Protein AF-A0A246BCD3-F1 (afdb_monomer_lite)

Organism: NCBI:txid1450526

Structure (mmCIF, N/CA/C/O backbone):
data_AF-A0A246BCD3-F1
#
_entry.id   AF-A0A246BCD3-F1
#
loop_
_atom_site.group_PDB
_atom_site.id
_atom_site.type_symbol
_atom_site.label_atom_id
_atom_site.label_alt_id
_atom_site.label_comp_id
_atom_site.label_asym_id
_atom_site.label_entity_id
_atom_site.label_seq_id
_atom_site.pdbx_PDB_ins_code
_atom_site.Cartn_x
_atom_site.Cartn_y
_atom_site.Cartn_z
_atom_site.occupancy
_atom_site.B_iso_or_equiv
_atom_site.auth_seq_id
_atom_site.auth_comp_id
_atom_site.auth_asym_id
_atom_site.auth_atom_id
_atom_site.pdbx_PDB_model_num
ATOM 1 N N . MET A 1 1 ? 33.021 -8.677 -42.059 1.00 60.00 1 MET A N 1
ATOM 2 C CA . MET A 1 1 ? 31.609 -9.012 -41.769 1.00 60.00 1 MET A CA 1
ATOM 3 C C . MET A 1 1 ? 31.613 -10.351 -41.053 1.00 60.00 1 MET A C 1
ATOM 5 O O . MET A 1 1 ? 32.149 -11.289 -41.625 1.00 60.00 1 MET A O 1
ATOM 9 N N . HIS A 1 2 ? 31.111 -10.435 -39.818 1.00 59.47 2 HIS A N 1
ATOM 10 C CA . HIS A 1 2 ? 31.105 -11.706 -39.075 1.00 59.47 2 HIS A CA 1
ATOM 11 C C . HIS A 1 2 ? 29.811 -12.481 -39.349 1.00 59.47 2 HIS A C 1
ATOM 13 O O . HIS A 1 2 ? 28.719 -11.915 -39.257 1.00 59.47 2 HIS A O 1
ATOM 19 N N . THR A 1 3 ? 29.953 -13.763 -39.689 1.00 59.53 3 THR A N 1
ATOM 20 C CA . THR A 1 3 ? 28.872 -14.711 -40.021 1.00 59.53 3 THR A CA 1
ATOM 21 C C . THR A 1 3 ? 28.679 -15.807 -38.967 1.00 59.53 3 THR A C 1
ATOM 23 O O . THR A 1 3 ? 27.791 -16.637 -39.112 1.00 59.53 3 THR A O 1
ATOM 26 N N . GLU A 1 4 ? 29.458 -15.793 -37.882 1.00 61.84 4 GLU A N 1
ATOM 27 C CA . GLU A 1 4 ? 29.446 -16.822 -36.825 1.00 61.84 4 GLU A CA 1
ATOM 28 C C . GLU A 1 4 ? 28.165 -16.848 -35.971 1.00 61.84 4 GLU A C 1
ATOM 30 O O . GLU A 1 4 ? 27.895 -17.827 -35.280 1.00 61.84 4 GLU A O 1
ATOM 35 N N . LYS A 1 5 ? 27.348 -15.788 -36.002 1.00 68.81 5 LYS A N 1
ATOM 36 C CA . LYS A 1 5 ? 26.042 -15.733 -35.326 1.00 68.81 5 LYS A CA 1
ATOM 37 C C . LYS A 1 5 ? 24.934 -15.476 -36.342 1.00 68.81 5 LYS A C 1
ATOM 39 O O . LYS A 1 5 ? 25.158 -14.857 -37.377 1.00 68.81 5 LYS A O 1
ATOM 44 N N . ARG A 1 6 ? 23.696 -15.860 -35.993 1.00 72.50 6 ARG A N 1
ATOM 45 C CA . ARG A 1 6 ? 22.478 -15.593 -36.794 1.00 72.50 6 ARG A CA 1
ATOM 46 C C . ARG A 1 6 ? 22.298 -14.101 -37.135 1.00 72.50 6 ARG A C 1
ATOM 48 O O . ARG A 1 6 ? 21.590 -13.763 -38.080 1.00 72.50 6 ARG A O 1
ATOM 55 N N . HIS A 1 7 ? 22.939 -13.208 -36.381 1.00 72.75 7 HIS A N 1
ATOM 56 C CA . HIS A 1 7 ? 22.960 -11.770 -36.626 1.00 72.75 7 HIS A CA 1
ATOM 57 C C . HIS A 1 7 ? 24.230 -11.377 -37.390 1.00 72.75 7 HIS A C 1
ATOM 59 O O . HIS A 1 7 ? 25.344 -11.632 -36.936 1.00 72.75 7 HIS A O 1
ATOM 65 N N . ARG A 1 8 ? 24.059 -10.717 -38.539 1.00 77.12 8 ARG A N 1
ATOM 66 C CA . ARG A 1 8 ? 25.172 -10.220 -39.358 1.00 77.12 8 ARG A CA 1
ATOM 67 C C . ARG A 1 8 ? 25.716 -8.931 -38.738 1.00 77.12 8 ARG A C 1
ATOM 69 O O . ARG A 1 8 ? 24.976 -7.957 -38.617 1.00 77.12 8 ARG A O 1
ATOM 76 N N . HIS A 1 9 ? 26.995 -8.921 -38.360 1.00 77.62 9 HIS A N 1
ATOM 77 C CA . HIS A 1 9 ? 27.657 -7.746 -37.780 1.00 77.62 9 HIS A CA 1
ATOM 78 C C . HIS A 1 9 ? 28.632 -7.099 -38.774 1.00 77.62 9 HIS A C 1
ATOM 80 O O . HIS A 1 9 ? 29.461 -7.775 -39.398 1.00 77.62 9 HIS A O 1
ATOM 86 N N . ILE A 1 10 ? 28.544 -5.771 -38.892 1.00 78.62 10 ILE A N 1
ATOM 87 C CA . ILE A 1 10 ? 29.454 -4.928 -39.674 1.00 78.62 10 ILE A CA 1
ATOM 88 C C . ILE A 1 10 ? 30.234 -4.054 -38.689 1.00 78.62 10 ILE A C 1
ATOM 90 O O . ILE A 1 10 ? 29.634 -3.329 -37.897 1.00 78.62 10 ILE A O 1
ATOM 94 N N . HIS A 1 11 ? 31.563 -4.122 -38.745 1.00 81.69 11 HIS A N 1
ATOM 95 C CA . HIS A 1 11 ? 32.446 -3.192 -38.048 1.00 81.69 11 HIS A CA 1
ATOM 96 C C . HIS A 1 11 ? 32.881 -2.117 -39.034 1.00 81.69 11 HIS A C 1
ATOM 98 O O . HIS A 1 11 ? 33.340 -2.439 -40.128 1.00 81.69 11 HIS A O 1
ATOM 104 N N . ILE A 1 12 ? 32.726 -0.854 -38.648 1.00 79.56 12 ILE A N 1
ATOM 105 C CA . ILE A 1 12 ? 33.182 0.285 -39.440 1.00 79.56 12 ILE A CA 1
ATOM 106 C C . ILE A 1 12 ? 34.302 0.952 -38.648 1.00 79.56 12 ILE A C 1
ATOM 108 O O . ILE A 1 12 ? 34.080 1.409 -37.526 1.00 79.56 12 ILE A O 1
ATOM 112 N N . LEU A 1 13 ? 35.502 0.975 -39.223 1.00 82.94 13 LEU A N 1
ATOM 113 C CA . LEU A 1 13 ? 36.636 1.730 -38.702 1.00 82.94 13 LEU A CA 1
ATOM 114 C C . LEU A 1 13 ? 36.653 3.084 -39.408 1.00 82.94 13 LEU A C 1
ATOM 116 O O . LEU A 1 13 ? 36.691 3.143 -40.634 1.00 82.94 13 LEU A O 1
ATOM 120 N N . LEU A 1 14 ? 36.583 4.166 -38.637 1.00 80.38 14 LEU A N 1
ATOM 121 C CA . LEU A 1 14 ? 36.569 5.533 -39.155 1.00 80.38 14 LEU A CA 1
ATOM 122 C C . LEU A 1 14 ? 37.655 6.340 -38.459 1.00 80.38 14 LEU A C 1
ATOM 124 O O . LEU A 1 14 ? 37.789 6.277 -37.234 1.00 80.38 14 LEU A O 1
ATOM 128 N N . ASN A 1 15 ? 38.403 7.119 -39.239 1.00 84.69 15 ASN A N 1
ATOM 129 C CA . ASN A 1 15 ? 39.328 8.090 -38.680 1.00 84.69 15 ASN A CA 1
ATOM 130 C C . ASN A 1 15 ? 38.533 9.212 -37.994 1.00 84.69 15 ASN A C 1
ATOM 132 O O . ASN A 1 15 ? 37.515 9.678 -38.503 1.00 84.69 15 ASN A O 1
ATOM 136 N N . ARG A 1 16 ? 38.997 9.630 -36.816 1.00 85.81 16 ARG A N 1
ATOM 137 C CA . ARG A 1 16 ? 38.383 10.688 -36.004 1.00 85.81 16 ARG A CA 1
ATOM 138 C C . ARG A 1 16 ? 39.104 12.032 -36.151 1.00 85.81 16 ARG A C 1
ATOM 140 O O . ARG A 1 16 ? 38.780 12.976 -35.433 1.00 85.81 16 ARG A O 1
ATOM 147 N N . VAL A 1 17 ? 40.110 12.100 -37.015 1.00 88.94 17 VAL A N 1
ATOM 148 C CA . VAL A 1 17 ? 40.894 13.304 -37.285 1.00 88.94 17 VAL A CA 1
ATOM 149 C C . VAL A 1 17 ? 40.231 14.080 -38.419 1.00 88.94 17 VAL A C 1
ATOM 151 O O . VAL A 1 17 ? 40.020 13.542 -39.501 1.00 88.94 17 VAL A O 1
ATOM 154 N N . ASP A 1 18 ? 39.872 15.326 -38.130 1.00 86.25 18 ASP A N 1
ATOM 155 C CA . ASP A 1 18 ? 39.392 16.304 -39.107 1.00 86.25 18 ASP A CA 1
ATOM 156 C C . ASP A 1 18 ? 40.534 16.744 -40.043 1.00 86.25 18 ASP A C 1
ATOM 158 O O . ASP A 1 18 ? 41.709 16.599 -39.708 1.00 86.25 18 ASP A O 1
ATOM 162 N N . GLU A 1 19 ? 40.208 17.357 -41.178 1.00 87.06 19 GLU A N 1
ATOM 163 C CA . GLU A 1 19 ? 41.164 17.849 -42.185 1.00 87.06 19 GLU A CA 1
ATOM 164 C C . GLU A 1 19 ? 42.187 18.836 -41.596 1.00 87.06 19 GLU A C 1
ATOM 166 O O . GLU A 1 19 ? 43.310 18.959 -42.076 1.00 87.06 19 GLU A O 1
ATOM 171 N N . LYS A 1 20 ? 41.828 19.500 -40.491 1.00 89.06 20 LYS A N 1
ATOM 172 C CA . LYS A 1 20 ? 42.686 20.424 -39.731 1.00 89.06 20 LYS A CA 1
ATOM 173 C C . LYS A 1 20 ? 43.532 19.742 -38.645 1.00 89.06 20 LYS A C 1
ATOM 175 O O . LYS A 1 20 ? 44.069 20.422 -37.775 1.00 89.06 20 LYS A O 1
ATOM 180 N N . GLY A 1 21 ? 43.591 18.410 -38.619 1.00 89.00 21 GLY A N 1
ATOM 181 C CA . GLY A 1 21 ? 44.334 17.636 -37.617 1.00 89.00 21 GLY A CA 1
ATOM 182 C C . GLY A 1 21 ? 43.665 17.568 -36.237 1.00 89.00 21 GLY A C 1
ATOM 183 O O . GLY A 1 21 ? 44.260 17.078 -35.278 1.00 89.00 21 GLY A O 1
ATOM 184 N N . LYS A 1 22 ? 42.424 18.052 -36.101 1.00 90.81 22 LYS A N 1
ATOM 185 C CA . LYS A 1 22 ? 41.707 18.089 -34.819 1.00 90.81 22 LYS A CA 1
ATOM 186 C C . LYS A 1 22 ? 40.905 16.809 -34.595 1.00 90.81 22 LYS A C 1
ATOM 188 O O . LYS A 1 22 ? 40.170 16.367 -35.469 1.00 90.81 22 LYS A O 1
ATOM 193 N N . LEU A 1 23 ? 40.977 16.249 -33.389 1.00 87.44 23 LEU A N 1
ATOM 194 C CA . LEU A 1 23 ? 40.166 15.088 -33.012 1.00 87.44 23 LEU A CA 1
ATOM 195 C C . LEU A 1 23 ? 38.699 15.480 -32.781 1.00 87.44 23 LEU A C 1
ATOM 197 O O . LEU A 1 23 ? 38.396 16.365 -31.975 1.00 87.44 23 LEU A O 1
ATOM 201 N N . LEU A 1 24 ? 37.776 14.771 -33.434 1.00 84.69 24 LEU A N 1
ATOM 202 C CA . LEU A 1 24 ? 36.348 14.878 -33.138 1.00 84.69 24 LEU A CA 1
ATOM 203 C C . LEU A 1 24 ? 36.065 14.355 -31.722 1.00 84.69 24 LEU A C 1
ATOM 205 O O . LEU A 1 24 ? 36.583 13.320 -31.301 1.00 84.69 24 LEU A O 1
ATOM 209 N N . LYS A 1 25 ? 35.208 15.069 -30.988 1.00 85.88 25 LYS A N 1
ATOM 210 C CA . LYS A 1 25 ? 34.802 14.688 -29.629 1.00 85.88 25 LYS A CA 1
ATOM 211 C C . LYS A 1 25 ? 33.945 13.419 -29.668 1.00 85.88 25 LYS A C 1
ATOM 213 O O . LYS A 1 25 ? 32.933 13.372 -30.366 1.00 85.88 25 LYS A O 1
ATOM 218 N N . ASP A 1 26 ? 34.307 12.425 -28.868 1.00 83.62 26 ASP A N 1
ATOM 219 C CA . ASP A 1 26 ? 33.639 11.117 -28.786 1.00 83.62 26 ASP A CA 1
ATOM 220 C C . ASP A 1 26 ? 32.559 11.030 -27.699 1.00 83.62 26 ASP A C 1
ATOM 222 O O . ASP A 1 26 ? 31.857 10.018 -27.588 1.00 83.62 26 ASP A O 1
ATOM 226 N N . HIS A 1 27 ? 32.366 12.100 -26.927 1.00 87.62 27 HIS A N 1
ATOM 227 C CA . HIS A 1 27 ? 31.350 12.132 -25.887 1.00 87.62 27 HIS A CA 1
ATOM 228 C C . HIS A 1 27 ? 29.976 11.751 -26.451 1.00 87.62 27 HIS A C 1
ATOM 230 O O . HIS A 1 27 ? 29.462 12.353 -27.403 1.00 87.62 27 HIS A O 1
ATOM 236 N N . HIS A 1 28 ? 29.366 10.747 -25.821 1.00 87.38 28 HIS A N 1
ATOM 237 C CA . HIS A 1 28 ? 28.048 10.226 -26.170 1.00 87.38 28 HIS A CA 1
ATOM 238 C C . HIS A 1 28 ? 27.926 9.636 -27.589 1.00 87.38 28 HIS A C 1
ATOM 240 O O . HIS A 1 28 ? 26.800 9.488 -28.070 1.00 87.38 28 HIS A O 1
ATOM 246 N N . ILE A 1 29 ? 29.027 9.253 -28.256 1.00 86.06 29 ILE A N 1
ATOM 247 C CA . ILE A 1 29 ? 28.986 8.695 -29.621 1.00 86.06 29 ILE A CA 1
ATOM 248 C C . ILE A 1 29 ? 28.073 7.468 -29.729 1.00 86.06 29 ILE A C 1
ATOM 250 O O . ILE A 1 29 ? 27.270 7.388 -30.653 1.00 86.06 29 ILE A O 1
ATOM 254 N N . GLY A 1 30 ? 28.073 6.583 -28.726 1.00 87.75 30 GLY A N 1
ATOM 255 C CA . GLY A 1 30 ? 27.157 5.439 -28.674 1.00 87.75 30 GLY A CA 1
ATOM 256 C C . GLY A 1 30 ? 25.681 5.852 -28.609 1.00 87.75 30 GLY A C 1
ATOM 257 O O . GLY A 1 30 ? 24.850 5.304 -29.331 1.00 87.75 30 GLY A O 1
ATOM 258 N N . LYS A 1 31 ? 25.337 6.878 -27.813 1.00 88.69 31 LYS A N 1
ATOM 259 C CA . LYS A 1 31 ? 23.961 7.410 -27.750 1.00 88.69 31 LYS A CA 1
ATOM 260 C C . LYS A 1 31 ? 23.561 8.057 -29.080 1.00 88.69 31 LYS A C 1
ATOM 262 O O . LYS A 1 31 ? 22.433 7.864 -29.534 1.00 88.69 31 LYS A O 1
ATOM 267 N N . LYS A 1 32 ? 24.474 8.803 -29.714 1.00 89.56 32 LYS A N 1
ATOM 268 C CA . LYS A 1 32 ? 24.261 9.425 -31.032 1.00 89.56 32 LYS A CA 1
ATOM 269 C C . LYS A 1 32 ? 24.065 8.372 -32.125 1.00 89.56 32 LYS A C 1
ATOM 271 O O . LYS A 1 32 ? 23.125 8.497 -32.903 1.00 89.56 32 LYS A O 1
ATOM 276 N N . ALA A 1 33 ? 24.874 7.314 -32.128 1.00 88.88 33 ALA A N 1
ATOM 277 C CA . ALA A 1 33 ? 24.745 6.188 -33.048 1.00 88.88 33 ALA A CA 1
ATOM 278 C C . ALA A 1 33 ? 23.397 5.471 -32.880 1.00 88.88 33 ALA A C 1
ATOM 280 O O . ALA A 1 33 ? 22.704 5.238 -33.864 1.00 88.88 33 ALA A O 1
ATOM 281 N N . GLN A 1 34 ? 22.960 5.219 -31.639 1.00 90.81 34 GLN A N 1
ATOM 282 C CA . GLN A 1 34 ? 21.630 4.656 -31.368 1.00 90.81 34 GLN A CA 1
ATOM 283 C C . GLN A 1 34 ? 20.492 5.541 -31.906 1.00 90.81 34 GLN A C 1
ATOM 285 O O . GLN A 1 34 ? 19.509 5.024 -32.427 1.00 90.81 34 GLN A O 1
ATOM 290 N N . TRP A 1 35 ? 20.602 6.869 -31.781 1.00 91.75 35 TRP A N 1
ATOM 291 C CA . TRP A 1 35 ? 19.626 7.807 -32.351 1.00 91.75 35 TRP A CA 1
ATOM 292 C C . TRP A 1 35 ? 19.652 7.828 -33.881 1.00 91.75 35 TRP A C 1
ATOM 294 O O . TRP A 1 35 ? 18.595 7.866 -34.501 1.00 91.75 35 TRP A O 1
ATOM 304 N N . ALA A 1 36 ? 20.836 7.790 -34.492 1.00 91.50 36 ALA A N 1
ATOM 305 C CA . ALA A 1 36 ? 20.968 7.728 -35.943 1.00 91.50 36 ALA A CA 1
ATOM 306 C C . ALA A 1 36 ? 20.361 6.434 -36.502 1.00 91.50 36 ALA A C 1
ATOM 308 O O . ALA A 1 36 ? 19.544 6.499 -37.415 1.00 91.50 36 ALA A O 1
ATOM 309 N N . ALA A 1 37 ? 20.676 5.287 -35.896 1.00 91.19 37 ALA A N 1
ATOM 310 C CA . ALA A 1 37 ? 20.095 3.998 -36.260 1.00 91.19 37 ALA A CA 1
ATOM 311 C C . ALA A 1 37 ? 18.565 3.993 -36.109 1.00 91.19 37 ALA A C 1
ATOM 313 O O . ALA A 1 37 ? 17.868 3.501 -36.989 1.00 91.19 37 ALA A O 1
ATOM 314 N N . HIS A 1 38 ? 18.036 4.589 -35.034 1.00 93.88 38 HIS A N 1
ATOM 315 C CA . HIS A 1 38 ? 16.591 4.722 -34.844 1.00 93.88 38 HIS A CA 1
ATOM 316 C C . HIS A 1 38 ? 15.927 5.553 -35.947 1.00 93.88 38 HIS A C 1
ATOM 318 O O . HIS A 1 38 ? 14.927 5.100 -36.489 1.00 93.88 38 HIS A O 1
ATOM 324 N N . ARG A 1 39 ? 16.499 6.707 -36.322 1.00 94.44 39 ARG A N 1
ATOM 325 C CA . ARG A 1 39 ? 15.967 7.544 -37.414 1.00 94.44 39 ARG A CA 1
ATOM 326 C C . ARG A 1 39 ? 16.011 6.842 -38.768 1.00 94.44 39 ARG A C 1
ATOM 328 O O . ARG A 1 39 ? 15.110 7.015 -39.575 1.00 94.44 39 ARG A O 1
ATOM 335 N N . VAL A 1 40 ? 17.070 6.076 -39.041 1.00 93.62 40 VAL A N 1
ATOM 336 C CA . VAL A 1 40 ? 17.154 5.275 -40.271 1.00 93.62 40 VAL A CA 1
ATOM 337 C C . VAL A 1 40 ? 16.079 4.193 -40.262 1.00 93.62 40 VAL A C 1
ATOM 339 O O . VAL A 1 40 ? 15.395 4.035 -41.262 1.00 93.62 40 VAL A O 1
ATOM 342 N N . ALA A 1 41 ? 15.890 3.493 -39.142 1.00 93.31 41 ALA A N 1
ATOM 343 C CA . ALA A 1 41 ? 14.837 2.490 -39.018 1.00 93.31 41 ALA A CA 1
ATOM 344 C C . ALA A 1 41 ? 13.439 3.101 -39.221 1.00 93.31 41 ALA A C 1
ATOM 346 O O . ALA A 1 41 ? 12.682 2.587 -40.031 1.00 93.31 41 ALA A O 1
ATOM 347 N N . GLU A 1 42 ? 13.145 4.237 -38.581 1.00 92.12 42 GLU A N 1
ATOM 348 C CA . GLU A 1 42 ? 11.874 4.965 -38.720 1.00 92.12 42 GLU A CA 1
ATOM 349 C C . GLU A 1 42 ? 11.595 5.371 -40.175 1.00 92.12 42 GLU A C 1
ATOM 351 O O . GLU A 1 42 ? 10.514 5.105 -40.687 1.00 92.12 42 GLU A O 1
ATOM 356 N N . LYS A 1 43 ? 12.596 5.913 -40.883 1.00 95.00 43 LYS A N 1
ATOM 357 C CA . LYS A 1 43 ? 12.486 6.248 -42.316 1.00 95.00 43 LYS A CA 1
ATOM 358 C C . LYS A 1 43 ? 12.210 5.045 -43.222 1.00 95.00 43 LYS A C 1
ATOM 360 O O . LYS A 1 43 ? 11.775 5.241 -44.347 1.00 95.00 43 LYS A O 1
ATOM 365 N N . ASN A 1 44 ? 12.530 3.838 -42.765 1.00 94.44 44 ASN A N 1
ATOM 366 C CA . ASN A 1 44 ? 12.294 2.592 -43.492 1.00 94.44 44 ASN A CA 1
ATOM 367 C C . ASN A 1 44 ? 11.097 1.815 -42.918 1.00 94.44 44 ASN A C 1
ATOM 369 O O . ASN A 1 44 ? 10.967 0.630 -43.203 1.00 94.44 44 ASN A O 1
ATOM 373 N N . GLU A 1 45 ? 10.276 2.443 -42.068 1.00 93.12 45 GLU A N 1
ATOM 374 C CA . GLU A 1 45 ? 9.113 1.812 -41.422 1.00 93.12 45 GLU A CA 1
ATOM 375 C C . GLU A 1 45 ? 9.479 0.570 -40.579 1.00 93.12 45 GLU A C 1
ATOM 377 O O . GLU A 1 45 ? 8.680 -0.338 -40.361 1.00 93.12 45 GLU A O 1
ATOM 382 N N . LEU A 1 46 ? 10.714 0.526 -40.063 1.00 92.19 46 LEU A N 1
ATOM 383 C CA . LEU A 1 46 ? 11.231 -0.561 -39.234 1.00 92.19 46 LEU A CA 1
ATOM 384 C C . LEU A 1 46 ? 11.185 -0.209 -37.744 1.00 92.19 46 LEU A C 1
ATOM 386 O O . LEU A 1 46 ? 11.565 0.883 -37.310 1.00 92.19 46 LEU A O 1
ATOM 390 N N . VAL A 1 47 ? 10.831 -1.196 -36.920 1.00 88.38 47 VAL A N 1
ATOM 391 C CA . VAL A 1 47 ? 10.844 -1.055 -35.460 1.00 88.38 47 VAL A CA 1
ATOM 392 C C . VAL A 1 47 ? 12.270 -1.187 -34.930 1.00 88.38 47 VAL A C 1
ATOM 394 O O . VAL A 1 47 ? 12.910 -2.235 -35.027 1.00 88.38 47 VAL A O 1
ATOM 397 N N . SER A 1 48 ? 12.776 -0.117 -34.318 1.00 91.62 48 SER A N 1
ATOM 398 C CA . SER A 1 48 ? 14.089 -0.136 -33.671 1.00 91.62 48 SER A CA 1
ATOM 399 C C . SER A 1 48 ? 14.012 -0.611 -32.215 1.00 91.62 48 SER A C 1
ATOM 401 O O . SER A 1 48 ? 13.030 -0.383 -31.508 1.00 91.62 48 SER A O 1
ATOM 403 N N . ALA A 1 49 ? 15.113 -1.166 -31.701 1.00 86.06 49 ALA A N 1
ATOM 404 C CA . ALA A 1 49 ? 15.237 -1.508 -30.279 1.00 86.06 49 ALA A CA 1
ATOM 405 C C . ALA A 1 49 ? 15.049 -0.298 -29.342 1.00 86.06 49 ALA A C 1
ATOM 407 O O . ALA A 1 49 ? 14.649 -0.449 -28.187 1.00 86.06 49 ALA A O 1
ATOM 408 N N . LYS A 1 50 ? 15.334 0.913 -29.832 1.00 88.06 50 LYS A N 1
ATOM 409 C CA . LYS A 1 50 ? 15.115 2.151 -29.087 1.00 88.06 50 LYS A CA 1
ATOM 410 C C . LYS A 1 50 ? 13.632 2.498 -28.991 1.00 88.06 50 LYS A C 1
ATOM 412 O O . LYS A 1 50 ? 13.194 2.855 -27.903 1.00 88.06 50 LYS A O 1
ATOM 417 N N . GLN A 1 51 ? 12.893 2.338 -30.087 1.00 89.75 51 GLN A N 1
ATOM 418 C CA . GLN A 1 51 ? 11.446 2.542 -30.132 1.00 89.75 51 GLN A CA 1
ATOM 419 C C . GLN A 1 51 ? 10.748 1.614 -29.133 1.00 89.75 51 GLN A C 1
ATOM 421 O O . GLN A 1 51 ? 10.079 2.096 -28.229 1.00 89.75 51 GLN A O 1
ATOM 426 N N . MET A 1 52 ? 11.059 0.311 -29.164 1.00 87.94 52 MET A N 1
ATOM 427 C CA . MET A 1 52 ? 10.521 -0.652 -28.190 1.00 87.94 52 MET A CA 1
ATOM 428 C C . MET A 1 52 ? 10.802 -0.259 -26.735 1.00 87.94 52 MET A C 1
ATOM 430 O O . MET A 1 52 ? 9.958 -0.445 -25.863 1.00 87.94 52 MET A O 1
ATOM 434 N N . ARG A 1 53 ? 11.992 0.285 -26.446 1.00 86.12 53 ARG A N 1
ATOM 435 C CA . ARG A 1 53 ? 12.316 0.776 -25.101 1.00 86.12 53 ARG A CA 1
ATOM 436 C C . ARG A 1 53 ? 11.447 1.978 -24.721 1.00 86.12 53 ARG A C 1
ATOM 438 O O . ARG A 1 53 ? 10.964 2.014 -23.597 1.00 86.12 53 ARG A O 1
ATOM 445 N N . ILE A 1 54 ? 11.279 2.944 -25.624 1.00 86.50 54 ILE A N 1
ATOM 446 C CA . ILE A 1 54 ? 10.455 4.139 -25.393 1.00 86.50 54 ILE A CA 1
ATOM 447 C C . ILE A 1 54 ? 8.999 3.737 -25.158 1.00 86.50 54 ILE A C 1
ATOM 449 O O . ILE A 1 54 ? 8.405 4.181 -24.182 1.00 86.50 54 ILE A O 1
ATOM 453 N N . ASP A 1 55 ? 8.453 2.855 -25.988 1.00 86.44 55 ASP A N 1
ATOM 454 C CA . ASP A 1 55 ? 7.063 2.413 -25.869 1.00 86.44 55 ASP A CA 1
ATOM 455 C C . ASP A 1 55 ? 6.833 1.624 -24.584 1.00 86.44 55 ASP A C 1
ATOM 457 O O . ASP A 1 55 ? 5.831 1.827 -23.905 1.00 86.44 55 ASP A O 1
ATOM 461 N N . LYS A 1 56 ? 7.804 0.798 -24.178 1.00 83.69 56 LYS A N 1
ATOM 462 C CA . LYS A 1 56 ? 7.749 0.096 -22.893 1.00 83.69 56 LYS A CA 1
ATOM 463 C C . LYS A 1 56 ? 7.757 1.058 -21.705 1.00 83.69 56 LYS A C 1
ATOM 465 O O . LYS A 1 56 ? 7.021 0.829 -20.751 1.00 83.69 56 LYS A O 1
ATOM 470 N N . ILE A 1 57 ? 8.562 2.122 -21.768 1.00 78.69 57 ILE A N 1
ATOM 471 C CA . ILE A 1 57 ? 8.592 3.168 -20.736 1.00 78.69 57 ILE A CA 1
ATOM 472 C C . ILE A 1 57 ? 7.250 3.905 -20.701 1.00 78.69 57 ILE A C 1
ATOM 474 O O . ILE A 1 57 ? 6.636 3.981 -19.643 1.00 78.69 57 ILE A O 1
ATOM 478 N N . ARG A 1 58 ? 6.738 4.352 -21.851 1.00 78.25 58 ARG A N 1
ATOM 479 C CA . ARG A 1 58 ? 5.442 5.042 -21.946 1.00 78.25 58 ARG A CA 1
ATOM 480 C C . ARG A 1 58 ? 4.286 4.188 -21.427 1.00 78.25 58 ARG A C 1
ATOM 482 O O . ARG A 1 58 ? 3.472 4.676 -20.654 1.00 78.25 58 ARG A O 1
ATOM 489 N N . ALA A 1 59 ? 4.244 2.910 -21.800 1.00 72.12 59 ALA A N 1
ATOM 490 C CA . ALA A 1 59 ? 3.235 1.971 -21.315 1.00 72.12 59 ALA A CA 1
ATOM 491 C C . ALA A 1 59 ? 3.343 1.739 -19.798 1.00 72.12 59 ALA A C 1
ATOM 493 O O . ALA A 1 59 ? 2.330 1.603 -19.114 1.00 72.12 59 ALA A O 1
ATOM 494 N N . SER A 1 60 ? 4.564 1.713 -19.249 1.00 66.38 60 SER A N 1
ATOM 495 C CA . SER A 1 60 ? 4.749 1.645 -17.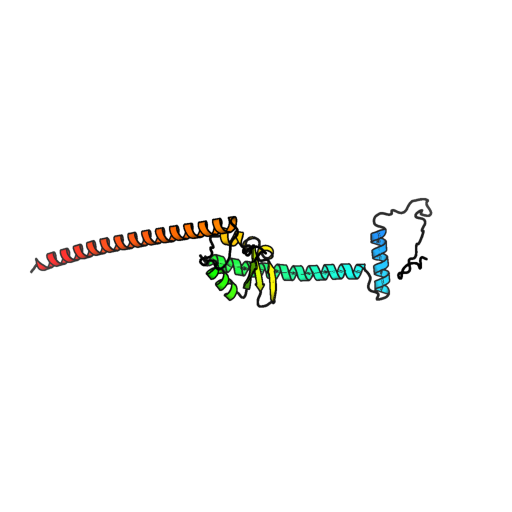797 1.00 66.38 60 SER A CA 1
ATOM 496 C C . SER A 1 60 ? 4.340 2.940 -17.092 1.00 66.38 60 SER A C 1
ATOM 498 O O . SER A 1 60 ? 3.747 2.872 -16.024 1.00 66.38 60 SER A O 1
ATOM 500 N N . GLU A 1 61 ? 4.582 4.106 -17.694 1.00 68.81 61 GLU A N 1
ATOM 501 C CA . GLU A 1 61 ? 4.197 5.410 -17.142 1.00 68.81 61 GLU A CA 1
ATOM 502 C C . GLU A 1 61 ? 2.674 5.588 -17.106 1.00 68.81 61 GLU A C 1
ATOM 504 O O . GLU A 1 61 ? 2.145 6.047 -16.093 1.00 68.81 61 GLU A O 1
ATOM 509 N N . SER A 1 62 ? 1.960 5.179 -18.161 1.00 60.91 62 SER A N 1
ATOM 510 C CA . SER A 1 62 ? 0.492 5.217 -18.184 1.00 60.91 62 SER A CA 1
ATOM 511 C C . SER A 1 62 ? -0.106 4.266 -17.146 1.00 60.91 62 SER A C 1
ATOM 513 O O . SER A 1 62 ? -0.938 4.677 -16.341 1.00 60.91 62 SER A O 1
ATOM 515 N N . PHE A 1 63 ? 0.394 3.028 -17.072 1.00 61.09 63 PHE A N 1
ATOM 516 C CA . PHE A 1 63 ? -0.041 2.062 -16.061 1.00 61.09 63 PHE A CA 1
ATOM 517 C C . PHE A 1 63 ? 0.273 2.530 -14.630 1.00 61.09 63 PHE A C 1
ATOM 519 O O . PHE A 1 63 ? -0.527 2.349 -13.710 1.00 61.09 63 PHE A O 1
ATOM 526 N N . GLU A 1 64 ? 1.428 3.163 -14.415 1.00 62.50 64 GLU A N 1
ATOM 527 C CA . GLU A 1 64 ? 1.767 3.764 -13.128 1.00 62.50 64 GLU A CA 1
ATOM 528 C C . GLU A 1 64 ? 0.839 4.921 -12.757 1.00 62.50 64 GLU A C 1
ATOM 530 O O . GLU A 1 64 ? 0.527 5.080 -11.576 1.00 62.50 64 GLU A O 1
ATOM 535 N N . PHE A 1 65 ? 0.427 5.746 -13.720 1.00 60.50 65 PHE A N 1
ATOM 536 C CA . PHE A 1 65 ? -0.498 6.852 -13.484 1.00 60.50 65 PHE A CA 1
ATOM 537 C C . PHE A 1 65 ? -1.874 6.339 -13.045 1.00 60.50 65 PHE A C 1
ATOM 539 O O . PHE A 1 65 ? -2.379 6.761 -11.999 1.00 60.50 65 PHE A O 1
ATOM 546 N N . ASP A 1 66 ? -2.416 5.356 -13.762 1.00 69.19 66 ASP A N 1
ATOM 547 C CA . ASP A 1 66 ? -3.694 4.727 -13.425 1.00 69.19 66 ASP A CA 1
ATOM 548 C C . ASP A 1 66 ? -3.613 4.000 -12.077 1.00 69.19 66 ASP A C 1
ATOM 550 O O . ASP A 1 66 ? -4.466 4.185 -11.205 1.00 69.19 66 ASP A O 1
ATOM 554 N N . SER A 1 67 ? -2.515 3.276 -11.821 1.00 76.69 67 SER A N 1
ATOM 555 C CA . SER A 1 67 ? -2.279 2.639 -10.522 1.00 76.69 67 SER A CA 1
ATOM 556 C C . SER A 1 67 ? -2.161 3.663 -9.389 1.00 76.69 67 SER A C 1
ATOM 558 O O . SER A 1 67 ? -2.677 3.419 -8.299 1.00 76.69 67 SER A O 1
ATOM 560 N N . LYS A 1 68 ? -1.520 4.820 -9.602 1.00 82.62 68 LYS A N 1
ATOM 561 C CA . LYS A 1 68 ? -1.412 5.883 -8.584 1.00 82.62 68 LYS A CA 1
ATOM 562 C C . LYS A 1 68 ? -2.780 6.470 -8.240 1.00 82.62 68 LYS A C 1
ATOM 564 O O . LYS A 1 68 ? -3.043 6.704 -7.060 1.00 82.62 68 LYS A O 1
ATOM 569 N N . ASN A 1 69 ? -3.641 6.693 -9.230 1.00 86.12 69 ASN A N 1
ATOM 570 C CA . ASN A 1 69 ? -4.993 7.201 -8.996 1.00 86.12 69 ASN A CA 1
ATOM 571 C C . ASN A 1 69 ? -5.857 6.172 -8.264 1.00 86.12 69 ASN A C 1
ATOM 573 O O . ASN A 1 69 ? -6.450 6.513 -7.240 1.00 86.12 69 ASN A O 1
ATOM 577 N N . LEU A 1 70 ? -5.813 4.906 -8.689 1.00 87.12 70 LEU A N 1
ATOM 578 C CA . LEU A 1 70 ? -6.498 3.812 -8.001 1.00 87.12 70 LEU A CA 1
ATOM 579 C C . LEU A 1 70 ? -6.052 3.703 -6.535 1.00 87.12 70 LEU A C 1
ATOM 581 O O . LEU A 1 70 ? -6.878 3.652 -5.626 1.00 87.12 70 LEU A O 1
ATOM 585 N N . ARG A 1 71 ? -4.740 3.757 -6.266 1.00 89.94 71 ARG A N 1
ATOM 586 C CA . ARG A 1 71 ? -4.210 3.728 -4.890 1.00 89.94 71 ARG A CA 1
ATOM 587 C C . ARG A 1 71 ? -4.728 4.889 -4.044 1.00 89.94 71 ARG A C 1
ATOM 589 O O . ARG A 1 71 ? -5.099 4.681 -2.890 1.00 89.94 71 ARG A O 1
ATOM 596 N N . LYS A 1 72 ? -4.766 6.105 -4.599 1.00 90.75 72 LYS A N 1
ATOM 597 C CA . LYS A 1 72 ? -5.318 7.280 -3.903 1.00 90.75 72 LYS A CA 1
ATOM 598 C C . LYS A 1 72 ? -6.792 7.089 -3.576 1.00 90.75 72 LYS A C 1
ATOM 600 O O . LYS A 1 72 ? -7.213 7.422 -2.470 1.00 90.75 72 LYS A O 1
ATOM 605 N N . GLU A 1 73 ? -7.567 6.546 -4.506 1.00 91.56 73 GLU A N 1
ATOM 606 C CA . GLU A 1 73 ? -8.986 6.300 -4.290 1.00 91.56 73 GLU A CA 1
ATOM 607 C C . GLU A 1 73 ? -9.225 5.245 -3.206 1.00 91.56 73 GLU A C 1
ATOM 609 O O . GLU A 1 73 ? -9.984 5.491 -2.263 1.00 91.56 73 GLU A O 1
ATOM 614 N N . MET A 1 74 ? -8.517 4.115 -3.278 1.00 92.00 74 MET A N 1
ATOM 615 C CA . MET A 1 74 ? -8.591 3.070 -2.258 1.00 92.00 74 MET A CA 1
ATOM 616 C C . MET A 1 74 ? -8.212 3.606 -0.876 1.00 92.00 74 MET A C 1
ATOM 618 O O . MET A 1 74 ? -8.886 3.321 0.116 1.00 92.00 74 MET A O 1
ATOM 622 N N . PHE A 1 75 ? -7.169 4.436 -0.808 1.00 94.25 75 PHE A N 1
ATOM 623 C CA . PHE A 1 75 ? -6.764 5.068 0.440 1.00 94.25 75 PHE A CA 1
ATOM 624 C C . PHE A 1 75 ? -7.806 6.073 0.953 1.00 94.25 75 PHE A C 1
ATOM 626 O O . PHE A 1 75 ? -8.075 6.116 2.151 1.00 94.25 75 PHE A O 1
ATOM 633 N N . ARG A 1 76 ? -8.465 6.832 0.070 1.00 94.38 76 ARG A N 1
ATOM 634 C CA . ARG A 1 76 ? -9.570 7.729 0.446 1.00 94.38 76 ARG A CA 1
ATOM 635 C C . ARG A 1 76 ? -10.748 6.953 1.039 1.00 94.38 76 ARG A C 1
ATOM 637 O O . ARG A 1 76 ? -11.284 7.358 2.068 1.00 94.38 76 ARG A O 1
ATOM 644 N N . LYS A 1 77 ? -11.124 5.821 0.431 1.00 93.81 77 LYS A N 1
ATOM 645 C CA . LYS A 1 77 ? -12.146 4.907 0.971 1.00 93.81 77 LYS A CA 1
ATOM 646 C C . LYS A 1 77 ? -11.735 4.401 2.366 1.00 93.81 77 LYS A C 1
ATOM 648 O O . LYS A 1 77 ? -12.543 4.476 3.288 1.00 93.81 77 LYS A O 1
ATOM 653 N N . HIS A 1 78 ? -10.471 4.011 2.551 1.00 94.00 78 HIS A N 1
ATOM 654 C CA . HIS A 1 78 ? -9.921 3.640 3.862 1.00 94.00 78 HIS A CA 1
ATOM 655 C C . HIS A 1 78 ? -10.030 4.767 4.903 1.00 94.00 78 HIS A C 1
ATOM 657 O O . HIS A 1 78 ? -10.504 4.515 6.009 1.00 94.00 78 HIS A O 1
ATOM 663 N N . LEU A 1 79 ? -9.651 6.004 4.565 1.00 94.50 79 LEU A N 1
ATOM 664 C CA . LEU A 1 79 ? -9.756 7.147 5.483 1.00 94.50 79 LEU A CA 1
ATOM 665 C C . LEU A 1 79 ? -11.203 7.404 5.919 1.00 94.50 79 LEU A C 1
ATOM 667 O O . LEU A 1 79 ? -11.454 7.642 7.098 1.00 94.50 79 LEU A O 1
ATOM 671 N N . ASN A 1 80 ? -12.157 7.296 4.991 1.00 94.38 80 ASN A N 1
ATOM 672 C CA . ASN A 1 80 ? -13.578 7.444 5.303 1.00 94.38 80 ASN A CA 1
ATOM 673 C C . ASN A 1 80 ? -14.059 6.372 6.287 1.00 94.38 80 ASN A C 1
ATOM 675 O O . ASN A 1 80 ? -14.806 6.682 7.210 1.00 94.38 80 ASN A O 1
ATOM 679 N N . VAL A 1 81 ? -13.617 5.122 6.121 1.00 94.06 81 VAL A N 1
ATOM 680 C CA . VAL A 1 81 ? -13.955 4.049 7.064 1.00 94.06 81 VAL A CA 1
ATOM 681 C C . VAL A 1 81 ? -13.284 4.293 8.418 1.00 94.06 81 VAL A C 1
ATOM 683 O O . VAL A 1 81 ? -13.960 4.213 9.439 1.00 94.06 81 VAL A O 1
ATOM 686 N N . MET A 1 82 ? -12.006 4.682 8.459 1.00 92.50 82 MET A N 1
ATOM 687 C CA . MET A 1 82 ? -11.316 5.022 9.716 1.00 92.50 82 MET A CA 1
ATOM 688 C C . MET A 1 82 ? -11.993 6.171 10.474 1.00 92.50 82 MET A C 1
ATOM 690 O O . MET A 1 82 ? -12.042 6.147 11.702 1.00 92.50 82 MET A O 1
ATOM 694 N N . ALA A 1 83 ? -12.564 7.150 9.766 1.00 91.88 83 ALA A N 1
ATOM 695 C CA . ALA A 1 83 ? -13.288 8.263 10.380 1.00 91.88 83 ALA A CA 1
ATOM 696 C C . ALA A 1 83 ? -14.533 7.811 11.166 1.00 91.88 83 ALA A C 1
ATOM 698 O O . ALA A 1 83 ? -14.903 8.456 12.145 1.00 91.88 83 ALA A O 1
ATOM 699 N N . THR A 1 84 ? -15.139 6.674 10.799 1.00 89.50 84 THR A N 1
ATOM 700 C CA . THR A 1 84 ? -16.254 6.066 11.553 1.00 89.50 84 THR A CA 1
ATOM 701 C C . THR A 1 84 ? -15.816 5.364 12.844 1.00 89.50 84 THR A C 1
ATOM 703 O O . THR A 1 84 ? -16.669 4.874 13.580 1.00 89.50 84 THR A O 1
ATOM 706 N N . LYS A 1 85 ? -14.502 5.325 13.124 1.00 88.75 85 LYS A N 1
ATOM 707 C CA . LYS A 1 85 ? -13.874 4.663 14.279 1.00 88.75 85 LYS A CA 1
ATOM 708 C C . LYS A 1 85 ? -14.371 3.223 14.481 1.00 88.75 85 LYS A C 1
ATOM 710 O O . LYS A 1 85 ? -15.048 2.920 15.465 1.00 88.75 85 LYS A O 1
ATOM 715 N N . PRO A 1 86 ? -14.078 2.309 13.540 1.00 90.00 86 PRO A N 1
ATOM 716 C CA . PRO A 1 86 ? -14.299 0.892 13.778 1.00 90.00 86 PRO A CA 1
ATOM 717 C C . PRO A 1 86 ? -13.414 0.433 14.943 1.00 90.00 86 PRO A C 1
ATOM 719 O O . PRO A 1 86 ? -12.225 0.724 14.963 1.00 90.00 86 PRO A O 1
ATOM 722 N N . ASN A 1 87 ? -13.994 -0.285 15.904 1.00 87.56 87 ASN A N 1
ATOM 723 C CA . ASN A 1 87 ? -13.241 -0.811 17.049 1.00 87.56 87 ASN A CA 1
ATOM 724 C C . ASN A 1 87 ? -12.551 -2.139 16.708 1.00 87.56 87 ASN A C 1
ATOM 726 O O . ASN A 1 87 ? -11.493 -2.448 17.242 1.00 87.56 87 ASN A O 1
ATOM 730 N N . THR A 1 88 ? -13.145 -2.923 15.805 1.00 92.44 88 THR A N 1
ATOM 731 C CA . THR A 1 88 ? -12.710 -4.288 15.494 1.00 92.44 88 THR A CA 1
ATOM 732 C C . THR A 1 88 ? -12.294 -4.414 14.038 1.00 92.44 88 THR A C 1
ATOM 734 O O . THR A 1 88 ? -12.789 -3.691 13.160 1.00 92.44 88 THR A O 1
ATOM 737 N N . MET A 1 89 ? -11.388 -5.351 13.770 1.00 92.31 89 MET A N 1
ATOM 738 C CA . MET A 1 89 ? -10.908 -5.616 12.421 1.00 92.31 89 MET A CA 1
ATOM 739 C C . MET A 1 89 ? -12.042 -6.133 11.533 1.00 92.31 89 MET A C 1
ATOM 741 O O . MET A 1 89 ? -12.180 -5.694 10.400 1.00 92.31 89 MET A O 1
ATOM 745 N N . GLU A 1 90 ? -12.916 -6.993 12.044 1.00 92.44 90 GLU A N 1
ATOM 746 C CA . GLU A 1 90 ? -14.043 -7.573 11.309 1.00 92.44 90 GLU A CA 1
ATOM 747 C C . GLU A 1 90 ? -15.031 -6.481 10.862 1.00 92.44 90 GLU A C 1
ATOM 749 O O . GLU A 1 90 ? -15.490 -6.455 9.712 1.00 92.44 90 GLU A O 1
ATOM 754 N N . LYS A 1 91 ? -15.294 -5.501 11.739 1.00 93.31 91 LYS A N 1
ATOM 755 C CA . LYS A 1 91 ? -16.112 -4.332 11.401 1.00 93.31 91 LYS A CA 1
ATOM 756 C C . LYS A 1 91 ? -15.428 -3.471 10.341 1.00 93.31 91 LYS A C 1
ATOM 758 O O . LYS A 1 91 ? -16.068 -3.055 9.382 1.00 93.31 91 LYS A O 1
ATOM 763 N N . TYR A 1 92 ? -14.124 -3.247 10.467 1.00 94.94 92 TYR A N 1
ATOM 764 C CA . TYR A 1 92 ? -13.362 -2.534 9.445 1.00 94.94 92 TYR A CA 1
ATOM 765 C C . TYR A 1 92 ? -13.420 -3.233 8.073 1.00 94.94 92 TYR A C 1
ATOM 767 O O . TYR A 1 92 ? -13.713 -2.590 7.065 1.00 94.94 92 TYR A O 1
ATOM 775 N N . LEU A 1 93 ? -13.182 -4.547 8.025 1.00 93.50 93 LEU A N 1
ATOM 776 C CA . LEU A 1 93 ? -13.177 -5.326 6.785 1.00 93.50 93 LEU A CA 1
ATOM 777 C C . LEU A 1 93 ? -14.556 -5.348 6.114 1.00 93.50 93 LEU A C 1
ATOM 779 O O . LEU A 1 93 ? -14.640 -5.234 4.891 1.00 93.50 93 LEU A O 1
ATOM 783 N N . SER A 1 94 ? -15.634 -5.442 6.895 1.00 94.31 94 SER A N 1
ATOM 784 C CA . SER A 1 94 ? -17.000 -5.400 6.361 1.00 94.31 94 SER A CA 1
ATOM 785 C C . SER A 1 94 ? -17.375 -4.022 5.805 1.00 94.31 94 SER A C 1
ATOM 787 O O . SER A 1 94 ? -17.961 -3.944 4.726 1.00 94.31 94 SER A O 1
ATOM 789 N N . GLU A 1 95 ? -16.985 -2.929 6.465 1.00 95.00 95 GLU A N 1
ATOM 790 C CA . GLU A 1 95 ? -17.187 -1.572 5.939 1.00 95.00 95 GLU A CA 1
ATOM 791 C C . GLU A 1 95 ? -16.359 -1.313 4.672 1.00 95.00 95 GLU A C 1
ATOM 793 O O . GLU A 1 95 ? -16.858 -0.708 3.722 1.00 95.00 95 GLU A O 1
ATOM 798 N N . MET A 1 96 ? -15.125 -1.822 4.598 1.00 94.62 96 MET A N 1
ATOM 799 C CA . MET A 1 96 ? -14.324 -1.742 3.370 1.00 94.62 96 MET A CA 1
ATOM 800 C C . MET A 1 96 ? -14.954 -2.533 2.221 1.00 94.62 96 MET A C 1
ATOM 802 O O . MET A 1 96 ? -14.976 -2.046 1.089 1.00 94.62 96 MET A O 1
ATOM 806 N N . LEU A 1 97 ? -15.537 -3.701 2.508 1.00 94.19 97 LEU A N 1
ATOM 807 C CA . LEU A 1 97 ? -16.237 -4.501 1.507 1.00 94.19 97 LEU A CA 1
ATOM 808 C C . LEU A 1 97 ? -17.472 -3.774 0.954 1.00 94.19 97 LEU A C 1
ATOM 810 O O . LEU A 1 97 ? -17.697 -3.802 -0.253 1.00 94.19 97 LEU A O 1
ATOM 814 N N . LYS A 1 98 ? -18.220 -3.047 1.799 1.00 94.31 98 LYS A N 1
ATOM 815 C CA . LYS A 1 98 ? -19.325 -2.167 1.358 1.00 94.31 98 LYS A CA 1
ATOM 816 C C . LYS A 1 98 ? -18.857 -1.023 0.454 1.00 94.31 98 LYS A C 1
ATOM 818 O O . LYS A 1 98 ? -19.656 -0.474 -0.295 1.00 94.31 98 LYS A O 1
ATOM 823 N N . LYS A 1 99 ? -17.579 -0.642 0.531 1.00 92.62 99 LYS A N 1
ATOM 824 C CA . LYS A 1 99 ? -16.929 0.333 -0.363 1.00 92.62 99 LYS A CA 1
ATOM 825 C C . LYS A 1 99 ? -16.267 -0.326 -1.579 1.00 92.62 99 LYS A C 1
ATOM 827 O O . LYS A 1 99 ? -15.437 0.314 -2.227 1.00 92.62 99 LYS A O 1
ATOM 832 N N . GLU A 1 100 ? -16.628 -1.579 -1.865 1.00 92.62 100 GLU A N 1
ATOM 833 C CA . GLU A 1 100 ? -16.169 -2.368 -3.016 1.00 92.62 100 GLU A CA 1
ATOM 834 C C . GLU A 1 100 ? -14.674 -2.713 -2.971 1.00 92.62 100 GLU A C 1
ATOM 836 O O . GLU A 1 100 ? -14.068 -3.059 -3.982 1.00 92.62 100 GLU A O 1
ATOM 841 N N . ILE A 1 101 ? -14.072 -2.671 -1.778 1.00 93.62 101 ILE A N 1
ATOM 842 C CA . ILE A 1 101 ? -12.684 -3.077 -1.560 1.00 93.62 101 ILE A CA 1
ATOM 843 C C . ILE A 1 101 ? -12.663 -4.369 -0.755 1.00 93.62 101 ILE A C 1
ATOM 845 O O . ILE A 1 101 ? -12.966 -4.393 0.439 1.00 93.62 101 ILE A O 1
ATOM 849 N N . LYS A 1 102 ? -12.225 -5.452 -1.394 1.00 94.75 102 LYS A N 1
ATOM 850 C CA . LYS A 1 102 ? -12.063 -6.751 -0.745 1.00 94.75 102 LYS A CA 1
ATOM 851 C C . LYS A 1 102 ? -10.654 -6.899 -0.185 1.00 94.75 102 LYS A C 1
ATOM 853 O O . LYS A 1 102 ? -9.669 -6.781 -0.909 1.00 94.75 102 LYS A O 1
ATOM 858 N N . PHE A 1 103 ? -10.559 -7.224 1.098 1.00 94.00 103 PHE A N 1
ATOM 859 C CA . PHE A 1 103 ? -9.305 -7.608 1.741 1.00 94.00 103 PHE A CA 1
ATOM 860 C C . PHE A 1 103 ? -9.133 -9.124 1.677 1.00 94.00 103 PHE A C 1
ATOM 862 O O . PHE A 1 103 ? -10.049 -9.884 1.985 1.00 94.00 103 PHE A O 1
ATOM 869 N N . ILE A 1 104 ? -7.945 -9.558 1.272 1.00 93.88 104 ILE A N 1
ATOM 870 C CA . ILE A 1 104 ? -7.566 -10.960 1.127 1.00 93.88 104 ILE A CA 1
ATOM 871 C C . ILE A 1 104 ? -6.370 -11.201 2.055 1.00 93.88 104 ILE A C 1
ATOM 873 O O . ILE A 1 104 ? -5.325 -10.564 1.869 1.00 93.88 104 ILE A O 1
ATOM 877 N N . PRO A 1 105 ? -6.494 -12.068 3.073 1.00 93.88 105 PRO A N 1
ATOM 878 C CA . PRO A 1 105 ? -5.406 -12.338 4.003 1.00 93.88 105 PRO A CA 1
ATOM 879 C C . PRO A 1 105 ? -4.235 -13.012 3.281 1.00 93.88 105 PRO A C 1
ATOM 881 O O . PRO A 1 105 ? -4.415 -13.838 2.390 1.00 93.88 105 PRO A O 1
ATOM 884 N N . THR A 1 106 ? -3.015 -12.637 3.654 1.00 93.88 106 THR A N 1
ATOM 885 C CA . THR A 1 106 ? -1.775 -13.270 3.192 1.00 93.88 106 THR A CA 1
ATOM 886 C C . THR A 1 106 ? -1.143 -13.998 4.366 1.00 93.88 106 THR A C 1
ATOM 888 O O . THR A 1 106 ? -0.726 -13.361 5.334 1.00 93.88 106 THR A O 1
ATOM 891 N N . ILE A 1 107 ? -1.086 -15.324 4.269 1.00 93.88 107 ILE A N 1
ATOM 892 C CA . ILE A 1 107 ? -0.609 -16.220 5.326 1.00 93.88 107 ILE A CA 1
ATOM 893 C C . ILE A 1 107 ? 0.803 -16.698 4.961 1.00 93.88 107 ILE A C 1
ATOM 895 O O . ILE A 1 107 ? 1.077 -17.002 3.796 1.00 93.88 107 ILE A O 1
ATOM 899 N N . ASN A 1 108 ? 1.718 -16.708 5.932 1.00 93.19 108 ASN A N 1
ATOM 900 C CA . ASN A 1 108 ? 3.075 -17.225 5.746 1.00 93.19 108 ASN A CA 1
ATOM 901 C C . ASN A 1 108 ? 3.089 -18.772 5.749 1.00 93.19 108 ASN A C 1
ATOM 903 O O . ASN A 1 108 ? 2.071 -19.428 5.960 1.00 93.19 108 ASN A O 1
ATOM 907 N N . LYS A 1 109 ? 4.258 -19.385 5.528 1.00 92.06 109 LYS A N 1
ATOM 908 C CA . LYS A 1 109 ? 4.384 -20.856 5.556 1.00 92.06 109 LYS A CA 1
ATOM 909 C C . LYS A 1 109 ? 4.161 -21.454 6.953 1.00 92.06 109 LYS A C 1
ATOM 911 O O . LYS A 1 109 ? 3.860 -22.635 7.054 1.00 92.06 109 LYS A O 1
ATOM 916 N N . GLN A 1 110 ? 4.343 -20.656 8.001 1.00 88.94 110 GLN A N 1
ATOM 917 C CA . GLN A 1 110 ? 4.160 -21.016 9.406 1.00 88.94 110 GLN A CA 1
ATOM 918 C C . GLN A 1 110 ? 2.692 -20.916 9.860 1.00 88.94 110 GLN A C 1
ATOM 920 O O . GLN A 1 110 ? 2.375 -21.330 10.968 1.00 88.94 110 GLN A O 1
ATOM 925 N N . GLY A 1 111 ? 1.795 -20.410 9.006 1.00 89.38 111 GLY A N 1
ATOM 926 C CA . GLY A 1 111 ? 0.378 -20.222 9.313 1.00 89.38 111 GLY A CA 1
ATOM 927 C C . GLY A 1 111 ? 0.021 -18.857 9.911 1.00 89.38 111 GLY A C 1
ATOM 928 O O . GLY A 1 111 ? -1.157 -18.614 10.154 1.00 89.38 111 GLY A O 1
ATOM 929 N N . ASP A 1 112 ? 0.982 -17.950 10.108 1.00 92.44 112 ASP A N 1
ATOM 930 C CA . ASP A 1 112 ? 0.713 -16.608 10.630 1.00 92.44 112 ASP A CA 1
ATOM 931 C C . ASP A 1 112 ? 0.234 -15.651 9.537 1.00 92.44 112 ASP A C 1
ATOM 933 O O . ASP A 1 112 ? 0.748 -15.621 8.410 1.00 92.44 112 ASP A O 1
ATOM 937 N N . LEU A 1 113 ? -0.696 -14.776 9.908 1.00 93.38 113 LEU A N 1
ATOM 938 C CA . LEU A 1 113 ? -1.130 -13.653 9.099 1.00 93.38 113 LEU A CA 1
ATOM 939 C C . LEU A 1 113 ? 0.006 -12.631 8.972 1.00 93.38 113 LEU A C 1
ATOM 941 O O . LEU A 1 113 ? 0.353 -11.913 9.911 1.00 93.38 113 LEU A O 1
ATOM 945 N N . GLN A 1 114 ? 0.565 -12.533 7.769 1.00 91.19 114 GLN A N 1
ATOM 946 C CA . GLN A 1 114 ? 1.606 -11.562 7.444 1.00 91.19 114 GLN A CA 1
ATOM 947 C C . GLN A 1 114 ? 1.011 -10.190 7.099 1.00 91.19 114 GLN A C 1
ATOM 949 O O . GLN A 1 114 ? 1.615 -9.149 7.368 1.00 91.19 114 GLN A O 1
ATOM 954 N N . GLY A 1 115 ? -0.167 -10.172 6.474 1.00 93.44 115 GLY A N 1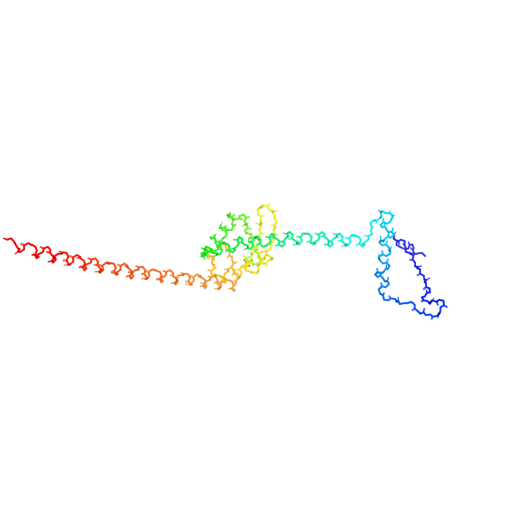
ATOM 955 C CA . GLY A 1 115 ? -0.836 -8.942 6.074 1.00 93.44 115 GLY A CA 1
ATOM 956 C C . GLY A 1 115 ? -2.010 -9.171 5.135 1.00 93.44 115 GLY A C 1
ATOM 957 O O . GLY A 1 115 ? -2.586 -10.255 5.097 1.00 93.44 115 GLY A O 1
ATOM 958 N N . PHE A 1 116 ? -2.345 -8.142 4.356 1.00 94.81 116 PHE A N 1
ATOM 959 C CA . PHE A 1 116 ? -3.477 -8.170 3.437 1.00 94.81 116 PHE A CA 1
ATOM 960 C C . PHE A 1 116 ? -3.084 -7.754 2.022 1.00 94.81 116 PHE A C 1
ATOM 962 O O . PHE A 1 116 ? -2.287 -6.833 1.812 1.00 94.81 116 PHE A O 1
ATOM 969 N N . ARG A 1 117 ? -3.716 -8.401 1.047 1.00 94.62 117 ARG A N 1
ATOM 970 C CA . ARG A 1 1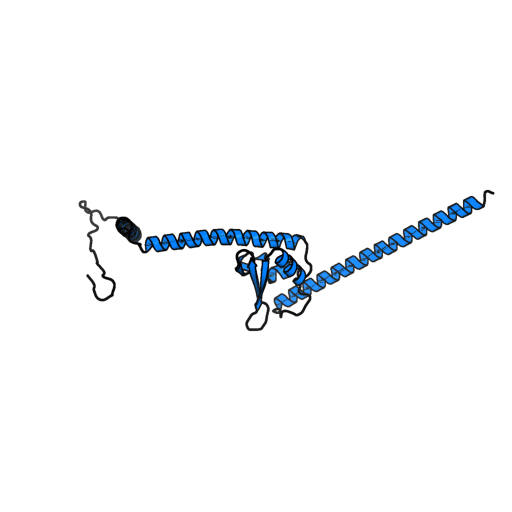17 ? -3.890 -7.883 -0.308 1.00 94.62 117 ARG A CA 1
ATOM 971 C C . ARG A 1 117 ? -5.253 -7.217 -0.390 1.00 94.62 117 ARG A C 1
ATOM 973 O O . ARG A 1 117 ? -6.197 -7.653 0.261 1.00 94.62 117 ARG A O 1
ATOM 980 N N . VAL A 1 118 ? -5.343 -6.158 -1.171 1.00 94.38 118 VAL A N 1
ATOM 981 C CA . VAL A 1 118 ? -6.5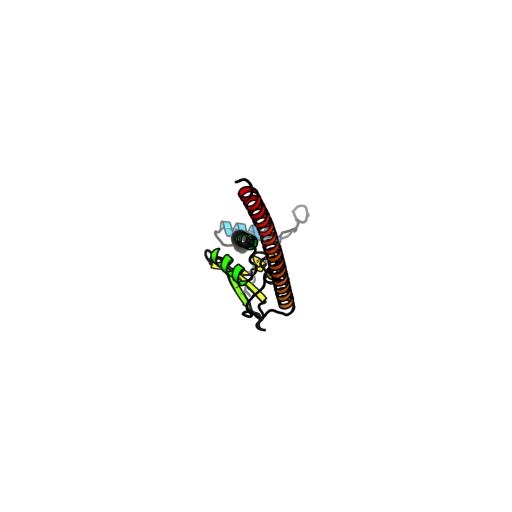95 -5.471 -1.453 1.00 94.38 118 VAL A CA 1
ATOM 982 C C . VAL A 1 118 ? -6.920 -5.646 -2.920 1.00 94.38 118 VAL A C 1
ATOM 984 O O . VAL A 1 118 ? -6.050 -5.492 -3.781 1.00 94.38 118 VAL A O 1
ATOM 987 N N . ARG A 1 119 ? -8.172 -6.002 -3.177 1.00 92.81 119 ARG A N 1
ATOM 988 C CA . ARG A 1 119 ? -8.748 -6.095 -4.505 1.00 92.81 119 ARG A CA 1
ATOM 989 C C . ARG A 1 119 ? -9.840 -5.053 -4.619 1.00 92.81 119 ARG A C 1
ATOM 991 O O . ARG A 1 119 ? -10.757 -5.036 -3.798 1.00 92.81 119 ARG A O 1
ATOM 998 N N . ASP A 1 120 ? -9.724 -4.210 -5.625 1.00 91.56 120 ASP A N 1
ATOM 999 C CA . ASP A 1 120 ? -10.827 -3.359 -6.038 1.00 91.56 120 ASP A CA 1
ATOM 1000 C C . ASP A 1 120 ? -11.804 -4.183 -6.889 1.00 91.56 120 ASP A C 1
ATOM 1002 O O . ASP A 1 120 ? -11.384 -4.878 -7.816 1.00 91.56 120 ASP A O 1
ATOM 1006 N N . MET A 1 121 ? -13.088 -4.187 -6.529 1.00 88.88 121 MET A N 1
ATOM 1007 C CA . MET A 1 121 ? -14.079 -5.053 -7.180 1.00 88.88 121 MET A CA 1
ATOM 1008 C C . MET A 1 121 ? -14.476 -4.553 -8.573 1.00 88.88 121 MET A C 1
ATOM 1010 O O . MET A 1 121 ? -14.843 -5.374 -9.412 1.00 88.88 121 MET A O 1
ATOM 1014 N N . GLU A 1 122 ? -14.360 -3.250 -8.835 1.00 84.06 122 GLU A N 1
ATOM 1015 C CA . GLU A 1 122 ? -14.657 -2.658 -10.142 1.00 84.06 122 GLU A CA 1
ATOM 1016 C C . GLU A 1 122 ? -13.535 -2.957 -11.143 1.00 84.06 122 GLU A C 1
ATOM 1018 O O . GLU A 1 122 ? -13.752 -3.627 -12.152 1.00 84.06 122 GLU A O 1
ATOM 1023 N N . SER A 1 123 ? -12.303 -2.549 -10.830 1.00 83.06 123 SER A N 1
ATOM 1024 C CA . SER A 1 123 ? -11.155 -2.753 -11.723 1.00 83.06 123 SER A CA 1
ATOM 1025 C C . SER A 1 123 ? -10.577 -4.173 -11.694 1.00 83.06 123 SER A C 1
ATOM 1027 O O . SER A 1 123 ? -9.675 -4.478 -12.475 1.00 83.06 123 SER A O 1
ATOM 1029 N N . GLN A 1 124 ? -11.016 -5.024 -10.755 1.00 85.12 124 GLN A N 1
ATOM 1030 C CA . GLN A 1 124 ? -10.430 -6.342 -10.445 1.00 85.12 124 GLN A CA 1
ATOM 1031 C C . GLN A 1 124 ? -8.914 -6.303 -10.174 1.00 85.12 124 GLN A C 1
ATOM 1033 O O . GLN A 1 124 ? -8.243 -7.338 -10.150 1.00 85.12 124 GLN A O 1
ATOM 1038 N N . THR A 1 125 ? -8.357 -5.113 -9.936 1.00 86.56 125 THR A N 1
ATOM 1039 C CA . THR A 1 125 ? -6.925 -4.932 -9.720 1.00 86.56 125 THR A CA 1
ATOM 1040 C C . THR A 1 125 ? -6.581 -5.293 -8.287 1.00 86.56 125 THR A C 1
ATOM 1042 O O . THR A 1 125 ? -7.248 -4.881 -7.336 1.00 86.56 125 THR A O 1
ATOM 1045 N N . GLU A 1 126 ? -5.506 -6.059 -8.125 1.00 91.31 126 GLU A N 1
ATOM 1046 C CA . GLU A 1 126 ? -5.103 -6.590 -6.835 1.00 91.31 126 GLU A CA 1
ATOM 1047 C C . GLU A 1 126 ? -3.672 -6.180 -6.480 1.00 91.31 126 GLU A C 1
ATOM 1049 O O . GLU A 1 126 ? -2.729 -6.380 -7.248 1.00 91.31 126 GLU A O 1
ATOM 1054 N N . MET A 1 127 ? -3.489 -5.628 -5.286 1.00 91.69 127 MET A N 1
ATOM 1055 C CA . MET A 1 127 ? -2.189 -5.157 -4.808 1.00 91.69 127 MET A CA 1
ATOM 1056 C C . MET A 1 127 ? -2.033 -5.368 -3.307 1.00 91.69 127 MET A C 1
ATOM 1058 O O . MET A 1 127 ? -3.004 -5.608 -2.593 1.00 91.69 127 MET A O 1
ATOM 1062 N N . LYS A 1 128 ? -0.800 -5.325 -2.795 1.00 93.31 128 LYS A N 1
ATOM 1063 C CA . LYS A 1 128 ? -0.590 -5.426 -1.345 1.00 93.31 128 LYS A CA 1
ATOM 1064 C C . LYS A 1 128 ? -1.153 -4.174 -0.676 1.00 93.31 128 LYS A C 1
ATOM 1066 O O . LYS A 1 128 ? -0.952 -3.069 -1.175 1.00 93.31 128 LYS A O 1
ATOM 1071 N N . ALA A 1 129 ? -1.791 -4.323 0.482 1.00 93.56 129 ALA A N 1
ATOM 1072 C CA . ALA A 1 129 ? -2.354 -3.186 1.211 1.00 93.56 129 ALA A CA 1
ATOM 1073 C C . ALA A 1 129 ? -1.283 -2.126 1.539 1.00 93.56 129 ALA A C 1
ATOM 1075 O O . ALA A 1 129 ? -1.518 -0.930 1.392 1.00 93.56 129 ALA A O 1
ATOM 1076 N N . SER A 1 130 ? -0.068 -2.564 1.889 1.00 92.50 130 SER A N 1
ATOM 1077 C CA . SER A 1 130 ? 1.081 -1.682 2.134 1.00 92.50 130 SER A CA 1
ATOM 1078 C C . SER A 1 130 ? 1.549 -0.906 0.900 1.00 92.50 130 SER A C 1
ATOM 1080 O O . SER A 1 130 ? 2.134 0.165 1.055 1.00 92.50 130 SER A O 1
ATOM 1082 N N . ASP A 1 131 ? 1.307 -1.438 -0.303 1.00 90.19 131 ASP A N 1
ATOM 1083 C CA . ASP A 1 131 ? 1.701 -0.811 -1.570 1.00 90.19 131 ASP A CA 1
ATOM 1084 C C . ASP A 1 131 ? 0.692 0.264 -2.000 1.00 90.19 131 ASP A C 1
ATOM 1086 O O . ASP A 1 131 ? 1.065 1.197 -2.719 1.00 90.19 131 ASP A O 1
ATOM 1090 N N . VAL A 1 132 ? -0.564 0.158 -1.537 1.00 90.50 132 VAL A N 1
ATOM 1091 C CA . VAL A 1 132 ? -1.560 1.237 -1.624 1.00 90.50 132 VAL A CA 1
ATOM 1092 C C . VAL A 1 132 ? -1.144 2.389 -0.728 1.00 90.50 132 VAL A C 1
ATOM 1094 O O . VAL A 1 132 ? -0.919 3.500 -1.203 1.00 90.50 132 VAL A O 1
ATOM 1097 N N . HIS A 1 133 ? -1.013 2.118 0.571 1.00 93.62 133 HIS A N 1
ATOM 1098 C CA . HIS A 1 133 ? -0.515 3.088 1.530 1.00 93.62 133 HIS A CA 1
ATOM 1099 C C . HIS A 1 133 ? 0.043 2.382 2.767 1.00 93.62 133 HIS A C 1
ATOM 1101 O O . HIS A 1 133 ? -0.523 1.404 3.254 1.00 93.62 133 HIS A O 1
ATOM 1107 N N . ARG A 1 134 ? 1.117 2.926 3.353 1.00 91.00 134 ARG A N 1
ATOM 1108 C CA . ARG A 1 134 ? 1.772 2.327 4.532 1.00 91.00 134 ARG A CA 1
ATOM 1109 C C . ARG A 1 134 ? 0.811 2.130 5.710 1.00 91.00 134 ARG A C 1
ATOM 1111 O O . ARG A 1 134 ? 0.931 1.139 6.424 1.00 91.00 134 ARG A O 1
ATOM 1118 N N . ASN A 1 135 ? -0.162 3.029 5.875 1.00 92.38 135 ASN A N 1
ATOM 1119 C CA . ASN A 1 135 ? -1.157 2.968 6.957 1.00 92.38 135 ASN A CA 1
ATOM 1120 C C . ASN A 1 135 ? -2.206 1.858 6.782 1.00 92.38 135 ASN A C 1
ATOM 1122 O O . ASN A 1 135 ? -2.887 1.527 7.742 1.00 92.38 135 ASN A O 1
ATOM 1126 N N . MET A 1 136 ? -2.314 1.258 5.594 1.00 93.12 136 MET A N 1
ATOM 1127 C CA . MET A 1 136 ? -3.217 0.129 5.345 1.00 93.12 136 MET A CA 1
ATOM 1128 C C . MET A 1 136 ? -2.562 -1.230 5.635 1.00 93.12 136 MET A C 1
ATOM 1130 O O . MET A 1 136 ? -3.211 -2.267 5.521 1.00 93.12 136 MET A O 1
ATOM 1134 N N . GLY A 1 137 ? -1.273 -1.256 5.989 1.00 92.94 137 GLY A N 1
ATOM 1135 C CA . GLY A 1 137 ? -0.596 -2.484 6.398 1.00 92.94 137 GLY A CA 1
ATOM 1136 C C . GLY A 1 137 ? -1.113 -2.999 7.744 1.00 92.94 137 GLY A C 1
ATOM 1137 O O . GLY A 1 137 ? -1.430 -2.206 8.626 1.00 92.94 137 GLY A O 1
ATOM 1138 N N . LEU A 1 138 ? -1.125 -4.323 7.932 1.00 92.75 138 LEU A N 1
ATOM 1139 C CA . LEU A 1 138 ? -1.649 -4.992 9.134 1.00 92.75 138 LEU A CA 1
ATOM 1140 C C . LEU A 1 138 ? -1.138 -4.378 10.442 1.00 92.75 138 LEU A C 1
ATOM 1142 O O . LEU A 1 138 ? -1.938 -3.981 11.281 1.00 92.75 138 LEU A O 1
ATOM 1146 N N . LYS A 1 139 ? 0.185 -4.220 10.583 1.00 92.62 139 LYS A N 1
ATOM 1147 C CA . LYS A 1 139 ? 0.779 -3.594 11.771 1.00 92.62 139 LYS A CA 1
ATOM 1148 C C . LYS A 1 139 ? 0.213 -2.198 12.037 1.00 92.62 139 LYS A C 1
ATOM 1150 O O . LYS A 1 139 ? -0.044 -1.856 13.180 1.00 92.62 139 LYS A O 1
ATOM 1155 N N . LYS A 1 140 ? 0.034 -1.385 10.992 1.00 93.81 140 LYS A N 1
ATOM 1156 C CA . LYS A 1 140 ? -0.478 -0.016 11.130 1.00 93.81 140 LYS A CA 1
ATOM 1157 C C . LYS A 1 140 ? -1.962 0.020 11.470 1.00 93.81 140 LYS A C 1
ATOM 1159 O O . LYS A 1 140 ? -2.365 0.883 12.238 1.00 93.81 140 LYS A O 1
ATOM 1164 N N . LEU A 1 141 ? -2.737 -0.932 10.957 1.00 92.56 141 LEU A N 1
ATOM 1165 C CA . LEU A 1 141 ? -4.133 -1.104 11.347 1.00 92.56 141 LEU A CA 1
ATOM 1166 C C . LEU A 1 141 ? -4.235 -1.493 12.830 1.00 92.56 141 LEU A C 1
ATOM 1168 O O . LEU A 1 141 ? -4.989 -0.863 13.563 1.00 92.56 141 LEU A O 1
ATOM 1172 N N . LEU A 1 142 ? -3.414 -2.430 13.308 1.00 91.75 142 LEU A N 1
ATOM 1173 C CA . LEU A 1 142 ? -3.364 -2.775 14.735 1.00 91.75 142 LEU A CA 1
ATOM 1174 C C . LEU A 1 142 ? -2.883 -1.597 15.602 1.00 91.75 142 LEU A C 1
ATOM 1176 O O . LEU A 1 142 ? -3.497 -1.293 16.622 1.00 91.75 142 LEU A O 1
ATOM 1180 N N . ASP A 1 143 ? -1.840 -0.879 15.162 1.00 91.06 143 ASP A N 1
ATOM 1181 C CA . ASP A 1 143 ? -1.330 0.326 15.840 1.00 91.06 143 ASP A CA 1
ATOM 1182 C C . ASP A 1 143 ? -2.410 1.431 15.937 1.00 91.06 143 ASP A C 1
ATOM 1184 O O . ASP A 1 143 ? -2.377 2.230 16.870 1.00 91.06 143 ASP A O 1
ATOM 1188 N N . SER A 1 144 ? -3.366 1.492 14.996 1.00 89.00 144 SER A N 1
ATOM 1189 C CA . SER A 1 144 ? -4.488 2.448 15.039 1.00 89.00 144 SER A CA 1
ATOM 1190 C C . SER A 1 144 ? -5.574 2.113 16.068 1.00 89.00 144 SER A C 1
ATOM 1192 O O . SER A 1 144 ? -6.523 2.879 16.212 1.00 89.00 144 SER A O 1
ATOM 1194 N N . GLY A 1 145 ? -5.425 1.010 16.807 1.00 87.56 145 GLY A N 1
ATOM 1195 C CA . GLY A 1 145 ? -6.356 0.583 17.852 1.00 87.56 145 GLY A CA 1
ATOM 1196 C C . GLY A 1 145 ? -7.353 -0.484 17.408 1.00 87.56 145 GLY A C 1
ATOM 1197 O O . GLY A 1 145 ? -8.148 -0.935 18.227 1.00 87.56 145 GLY A O 1
ATOM 1198 N N . LEU A 1 146 ? -7.294 -0.931 16.149 1.00 92.00 146 LEU A N 1
ATOM 1199 C CA . LEU A 1 146 ? -8.071 -2.085 15.708 1.00 92.00 146 LEU A CA 1
ATOM 1200 C C . LEU A 1 146 ? -7.510 -3.359 16.322 1.00 92.00 146 LEU A C 1
ATOM 1202 O O . LEU A 1 146 ? -6.298 -3.517 16.469 1.00 92.00 146 LEU A O 1
ATOM 1206 N N . PHE A 1 147 ? -8.402 -4.293 16.606 1.00 92.62 147 PHE A N 1
ATOM 1207 C CA . PHE A 1 147 ? -8.042 -5.622 17.069 1.00 92.62 147 PHE A CA 1
ATOM 1208 C C . PHE A 1 147 ? -8.951 -6.679 16.447 1.00 92.62 147 PHE A C 1
ATOM 1210 O O . PHE A 1 147 ? -10.075 -6.381 16.040 1.00 92.62 147 PHE A O 1
ATOM 1217 N N . PHE A 1 148 ? -8.449 -7.904 16.362 1.00 90.94 148 PHE A N 1
ATOM 1218 C CA . PHE A 1 148 ? -9.246 -9.079 16.030 1.00 90.94 148 PHE A CA 1
ATOM 1219 C C . PHE A 1 148 ? -9.983 -9.546 17.279 1.00 90.94 148 PHE A C 1
ATOM 1221 O O . PHE A 1 148 ? -9.370 -9.658 18.345 1.00 90.94 148 PHE A O 1
ATOM 1228 N N . GLN A 1 149 ? -11.287 -9.776 17.145 1.00 84.94 149 GLN A N 1
ATOM 1229 C CA . GLN A 1 149 ? -12.091 -10.375 18.212 1.00 84.94 149 GLN A CA 1
ATOM 1230 C C . GLN A 1 149 ? -11.963 -11.893 18.223 1.00 84.94 149 GLN A C 1
ATOM 1232 O O . GLN A 1 149 ? -11.920 -12.487 19.298 1.00 84.94 149 GLN A O 1
ATOM 1237 N N . ASP A 1 150 ? -11.872 -12.480 17.033 1.00 80.50 150 ASP A N 1
ATOM 1238 C CA . ASP A 1 150 ? -11.846 -13.921 16.848 1.00 80.50 150 ASP A CA 1
ATOM 1239 C C . ASP A 1 150 ? -10.423 -14.413 16.557 1.00 80.50 150 ASP A C 1
ATOM 1241 O O . ASP A 1 150 ? -9.666 -13.775 15.817 1.00 80.50 150 ASP A O 1
ATOM 1245 N N . ASP A 1 151 ? -10.099 -15.619 17.025 1.00 75.31 151 ASP A N 1
ATOM 1246 C CA . ASP A 1 151 ? -8.826 -16.309 16.756 1.00 75.31 151 ASP A CA 1
ATOM 1247 C C . ASP A 1 151 ? -8.770 -16.929 15.344 1.00 75.31 151 ASP A C 1
ATOM 1249 O O . ASP A 1 151 ? -8.097 -17.927 15.092 1.00 75.31 151 ASP A O 1
ATOM 1253 N N . ASN A 1 152 ? -9.473 -16.328 14.380 1.00 79.81 152 ASN A N 1
ATOM 1254 C CA . ASN A 1 152 ? -9.538 -16.806 12.996 1.00 79.81 152 ASN A CA 1
ATOM 1255 C C . ASN A 1 152 ? -8.174 -16.752 12.285 1.00 79.81 152 ASN A C 1
ATOM 1257 O O . ASN A 1 152 ? -7.985 -17.389 11.247 1.00 79.81 152 ASN A O 1
ATOM 1261 N N . PHE A 1 153 ? -7.229 -15.974 12.818 1.00 83.25 153 PHE A N 1
ATOM 1262 C CA . PHE A 1 153 ? -5.893 -15.808 12.265 1.00 83.25 153 PHE A CA 1
ATOM 1263 C C . PHE A 1 153 ? -4.830 -15.934 13.351 1.00 83.25 153 PHE A C 1
ATOM 1265 O O . PHE A 1 153 ? -4.865 -15.218 14.350 1.00 83.25 153 PHE A O 1
ATOM 1272 N N . ASN A 1 154 ? -3.810 -16.754 13.092 1.00 86.56 154 ASN A N 1
ATOM 1273 C CA . ASN A 1 154 ? -2.612 -16.762 13.921 1.00 86.56 154 ASN A CA 1
ATOM 1274 C C . ASN A 1 154 ? -1.821 -15.473 13.679 1.00 86.56 154 ASN A C 1
ATOM 1276 O O . ASN A 1 154 ? -1.550 -15.094 12.537 1.00 86.56 154 ASN A O 1
ATOM 1280 N N . LEU A 1 155 ? -1.454 -14.779 14.752 1.00 87.19 155 LEU A N 1
ATOM 1281 C CA . LEU A 1 155 ? -0.636 -13.573 14.699 1.00 87.19 155 LEU A CA 1
ATOM 1282 C C . LEU A 1 155 ? 0.768 -13.894 15.201 1.00 87.19 155 LEU A C 1
ATOM 1284 O O . LEU A 1 155 ? 0.931 -14.492 16.260 1.00 87.19 155 LEU A O 1
ATOM 1288 N N . SER A 1 156 ? 1.787 -13.402 14.495 1.00 87.94 156 SER A N 1
ATOM 1289 C CA . SER A 1 156 ? 3.156 -13.415 15.026 1.00 87.94 156 SER A CA 1
ATOM 1290 C C . SER A 1 156 ? 3.225 -12.713 16.390 1.00 87.94 156 SER A C 1
ATOM 1292 O O . SER A 1 156 ? 2.503 -11.739 16.614 1.00 87.94 156 SER A O 1
ATOM 1294 N N . ASN A 1 157 ? 4.148 -13.135 17.258 1.00 88.31 157 ASN A N 1
ATOM 1295 C CA . ASN A 1 157 ? 4.334 -12.588 18.610 1.00 88.31 157 ASN A CA 1
ATOM 1296 C C . ASN A 1 157 ? 4.211 -11.050 18.719 1.00 88.31 157 ASN A C 1
ATOM 1298 O O . ASN A 1 157 ? 3.397 -10.589 19.522 1.00 88.31 157 ASN A O 1
ATOM 1302 N N . PRO A 1 158 ? 4.920 -10.228 17.911 1.00 88.12 158 PRO A N 1
ATOM 1303 C CA . PRO A 1 158 ? 4.802 -8.772 18.018 1.00 88.12 158 PRO A CA 1
ATOM 1304 C C . PRO A 1 158 ? 3.421 -8.239 17.603 1.00 88.12 158 PRO A C 1
ATOM 1306 O O . PRO A 1 158 ? 2.979 -7.212 18.109 1.00 88.12 158 PRO A O 1
ATOM 1309 N N . MET A 1 159 ? 2.727 -8.898 16.670 1.00 89.00 159 MET A N 1
ATOM 1310 C CA . MET A 1 159 ? 1.368 -8.503 16.272 1.00 89.00 159 MET A CA 1
ATOM 1311 C C . MET A 1 159 ? 0.339 -8.925 17.317 1.00 89.00 159 MET A C 1
ATOM 1313 O O . MET A 1 159 ? -0.604 -8.183 17.577 1.00 89.00 159 MET A O 1
ATOM 1317 N N . HIS A 1 160 ? 0.540 -10.085 17.936 1.00 90.44 160 HIS A N 1
ATOM 1318 C CA . HIS A 1 160 ? -0.302 -10.572 19.015 1.00 90.44 160 HIS A CA 1
ATOM 1319 C C . HIS A 1 160 ? -0.246 -9.642 20.237 1.00 90.44 160 HIS A C 1
ATOM 1321 O O . HIS A 1 160 ? -1.289 -9.271 20.769 1.00 90.44 160 HIS A O 1
ATOM 1327 N N . GLU A 1 161 ? 0.944 -9.174 20.626 1.00 89.81 161 GLU A N 1
ATOM 1328 C CA . GLU A 1 161 ? 1.105 -8.204 21.718 1.00 89.81 161 GLU A CA 1
ATOM 1329 C C . GLU A 1 161 ? 0.363 -6.882 21.437 1.00 89.81 161 GLU A C 1
ATOM 1331 O O . GLU A 1 161 ? -0.354 -6.366 22.299 1.00 89.81 161 GLU A O 1
ATOM 1336 N N . LEU A 1 162 ? 0.462 -6.359 20.207 1.00 90.31 162 LEU A N 1
ATOM 1337 C CA . LEU A 1 162 ? -0.293 -5.171 19.788 1.00 90.31 162 LEU A CA 1
ATOM 1338 C C . LEU A 1 162 ? -1.806 -5.405 19.843 1.00 90.31 162 LEU A C 1
ATOM 1340 O O . LEU A 1 162 ? -2.536 -4.553 20.346 1.00 90.31 162 LEU A O 1
ATOM 1344 N N . ASN A 1 163 ? -2.270 -6.563 19.368 1.00 90.94 163 ASN A N 1
ATOM 1345 C CA . ASN A 1 163 ? -3.683 -6.931 19.393 1.00 90.94 163 ASN A CA 1
ATOM 1346 C C . ASN A 1 163 ? -4.222 -6.965 20.832 1.00 90.94 163 ASN A C 1
ATOM 1348 O O . ASN A 1 163 ? -5.241 -6.344 21.134 1.00 90.94 163 ASN A O 1
ATOM 1352 N N . GLN A 1 164 ? -3.496 -7.617 21.745 1.00 90.75 164 GLN A N 1
ATOM 1353 C CA . GLN A 1 164 ? -3.862 -7.685 23.160 1.00 90.75 164 GLN A CA 1
ATOM 1354 C C . GLN A 1 164 ? -3.894 -6.307 23.823 1.00 90.75 164 GLN A C 1
ATOM 1356 O O . GLN A 1 164 ? -4.819 -6.009 24.580 1.00 90.75 164 GLN A O 1
ATOM 1361 N N . LYS A 1 165 ? -2.921 -5.443 23.517 1.00 91.31 165 LYS A N 1
ATOM 1362 C CA . LYS A 1 165 ? -2.892 -4.068 24.025 1.00 91.31 165 LYS A CA 1
ATOM 1363 C C . LYS A 1 165 ? -4.128 -3.279 23.586 1.00 91.31 165 LYS A C 1
ATOM 1365 O O . LYS A 1 165 ? -4.740 -2.603 24.413 1.00 91.31 165 LYS A O 1
ATOM 1370 N N . SER A 1 166 ? -4.518 -3.388 22.317 1.00 89.38 166 SER A N 1
ATOM 1371 C CA . SER A 1 166 ? -5.728 -2.746 21.789 1.00 89.38 166 SER A CA 1
ATOM 1372 C C . SER A 1 166 ? -6.997 -3.270 22.473 1.00 89.38 166 SER A C 1
ATOM 1374 O O . SER A 1 166 ? -7.821 -2.469 22.913 1.00 89.38 166 SER A O 1
ATOM 1376 N N . ILE A 1 167 ? -7.109 -4.588 22.685 1.00 90.12 167 ILE A N 1
ATOM 1377 C CA . ILE A 1 167 ? -8.223 -5.200 23.435 1.00 90.12 167 ILE A CA 1
ATOM 1378 C C . ILE A 1 167 ? -8.294 -4.661 24.870 1.00 90.12 167 ILE A C 1
ATOM 1380 O O . ILE A 1 167 ? -9.372 -4.316 25.353 1.00 90.12 167 ILE A O 1
ATOM 1384 N N . GLN A 1 168 ? -7.161 -4.583 25.575 1.00 90.69 168 GLN A N 1
ATOM 1385 C CA . GLN A 1 168 ? -7.122 -4.069 26.947 1.00 90.69 168 GLN A CA 1
ATOM 1386 C C . GLN A 1 168 ? -7.530 -2.596 27.024 1.00 90.69 168 GLN A C 1
ATOM 1388 O O . GLN A 1 168 ? -8.278 -2.218 27.925 1.00 90.69 168 GLN A O 1
ATOM 1393 N N . ASN A 1 169 ? -7.067 -1.770 26.086 1.00 89.62 169 ASN A N 1
ATOM 1394 C CA . ASN A 1 169 ? -7.456 -0.363 26.017 1.00 89.62 169 ASN A CA 1
ATOM 1395 C C . ASN A 1 169 ? -8.962 -0.216 25.782 1.00 89.62 169 ASN A C 1
ATOM 1397 O O . ASN A 1 169 ? -9.611 0.560 26.478 1.00 89.62 169 ASN A O 1
ATOM 1401 N N . PHE A 1 170 ? -9.521 -1.017 24.874 1.00 88.62 170 PHE A N 1
ATOM 1402 C CA . PHE A 1 170 ? -10.954 -1.026 24.602 1.00 88.62 170 PHE A CA 1
ATOM 1403 C C . PHE A 1 170 ? -11.780 -1.445 25.830 1.00 88.62 170 PHE A C 1
ATOM 1405 O O . PHE A 1 170 ? -12.776 -0.803 26.153 1.00 88.62 170 PHE A O 1
ATOM 1412 N N . LYS A 1 171 ? -11.345 -2.472 26.576 1.00 90.12 171 LYS A N 1
ATOM 1413 C CA . LYS A 1 171 ? -12.002 -2.882 27.833 1.00 90.12 171 LYS A CA 1
ATOM 1414 C C . LYS A 1 171 ? -12.000 -1.764 28.878 1.00 90.12 171 LYS A C 1
ATOM 1416 O O . LYS A 1 171 ? -13.043 -1.484 29.460 1.00 90.12 171 LYS A O 1
ATOM 1421 N N . LYS A 1 172 ? -10.863 -1.085 29.063 1.00 91.19 172 LYS A N 1
ATOM 1422 C CA . LYS A 1 172 ? -10.758 0.067 29.973 1.00 91.19 172 LYS A CA 1
ATOM 1423 C C . LYS A 1 172 ? -11.697 1.201 29.565 1.00 91.19 172 LYS A C 1
ATOM 1425 O O . LYS A 1 172 ? -12.341 1.798 30.419 1.00 91.19 172 LYS A O 1
ATOM 1430 N N . GLU A 1 173 ? -11.797 1.493 28.270 1.00 89.50 173 GLU A N 1
ATOM 1431 C CA . GLU A 1 173 ? -12.709 2.520 27.758 1.00 89.50 173 GLU A CA 1
ATOM 1432 C C . GLU A 1 173 ? -14.177 2.167 28.048 1.00 89.50 173 GLU A C 1
ATOM 1434 O O . GLU A 1 173 ? -14.929 3.011 28.536 1.00 89.50 173 GLU A O 1
ATOM 1439 N N . LEU A 1 174 ? -14.571 0.905 27.849 1.00 89.81 174 LEU A N 1
ATOM 1440 C CA . LEU A 1 174 ? -15.912 0.422 28.195 1.00 89.81 174 LEU A CA 1
ATOM 1441 C C . LEU A 1 174 ? -16.212 0.519 29.698 1.00 89.81 174 LEU A C 1
ATOM 1443 O O . LEU A 1 174 ? -17.302 0.951 30.071 1.00 89.81 174 LEU A O 1
ATOM 1447 N N . GLU A 1 175 ? -15.263 0.145 30.558 1.00 92.44 175 GLU A N 1
ATOM 1448 C CA . GLU A 1 175 ? -15.402 0.258 32.017 1.00 92.44 175 GLU A CA 1
ATOM 1449 C C . GLU A 1 175 ? -15.586 1.717 32.456 1.00 92.44 175 GLU A C 1
ATOM 1451 O O . GLU A 1 175 ? -16.464 2.017 33.269 1.00 92.44 175 GLU A O 1
ATOM 1456 N N . MET A 1 176 ? -14.821 2.642 31.868 1.00 91.06 176 MET A N 1
ATOM 1457 C CA . MET A 1 176 ? -14.952 4.076 32.132 1.00 91.06 176 MET A CA 1
ATOM 1458 C C . MET A 1 176 ? -16.317 4.621 31.698 1.00 91.06 176 MET A C 1
ATOM 1460 O O . MET A 1 176 ? -16.951 5.359 32.455 1.00 91.06 176 MET A O 1
ATOM 1464 N N . ILE A 1 177 ? -16.806 4.224 30.519 1.00 91.94 177 ILE A N 1
ATOM 1465 C CA . ILE A 1 177 ? -18.142 4.603 30.032 1.00 91.94 177 ILE A CA 1
ATOM 1466 C C . ILE A 1 177 ? -19.231 4.058 30.967 1.00 91.94 177 ILE A C 1
ATOM 1468 O O . ILE A 1 177 ? -20.174 4.774 31.310 1.00 91.94 177 ILE A O 1
ATOM 1472 N N . ALA A 1 178 ? -19.104 2.807 31.416 1.00 91.00 178 ALA A N 1
ATOM 1473 C CA . ALA A 1 178 ? -20.051 2.198 32.345 1.00 91.00 178 ALA A CA 1
ATOM 1474 C C . ALA A 1 178 ? -20.081 2.931 33.696 1.00 91.00 178 ALA A C 1
ATOM 1476 O O . ALA A 1 178 ? -21.163 3.209 34.221 1.00 91.00 178 ALA A O 1
ATOM 1477 N N . LEU A 1 179 ? -18.913 3.303 34.229 1.00 92.44 179 LEU A N 1
ATOM 1478 C CA . LEU A 1 179 ? -18.802 4.084 35.460 1.00 92.44 179 LEU A CA 1
ATOM 1479 C C . LEU A 1 179 ? -19.450 5.467 35.309 1.00 92.44 179 LEU A C 1
ATOM 1481 O O . LEU A 1 179 ? -20.213 5.887 36.177 1.00 92.44 179 LEU A O 1
ATOM 1485 N N . GLN A 1 180 ? -19.209 6.150 34.189 1.00 89.62 180 GLN A N 1
ATOM 1486 C CA . GLN A 1 180 ? -19.788 7.465 33.911 1.00 89.62 180 GLN A CA 1
ATOM 1487 C C . GLN A 1 180 ? -21.318 7.410 33.787 1.00 89.62 180 GLN A C 1
ATOM 1489 O O . GLN A 1 180 ? -22.017 8.258 34.344 1.00 89.62 180 GLN A O 1
ATOM 1494 N N . ASN A 1 181 ? -21.849 6.376 33.131 1.00 89.12 181 ASN A N 1
ATOM 1495 C CA . ASN A 1 181 ? -23.291 6.149 33.042 1.00 89.12 181 ASN A CA 1
ATOM 1496 C C . ASN A 1 181 ? -23.912 5.844 34.411 1.00 89.12 181 ASN A C 1
ATOM 1498 O O . ASN A 1 181 ? -24.998 6.340 34.710 1.00 89.12 181 ASN A O 1
ATOM 1502 N N . LYS A 1 182 ? -23.223 5.072 35.262 1.00 91.25 182 LYS A N 1
ATOM 1503 C CA . LYS A 1 182 ? -23.671 4.788 36.632 1.00 91.25 182 LYS A CA 1
ATOM 1504 C C . LYS A 1 182 ? -23.754 6.064 37.475 1.00 91.25 182 LYS A C 1
ATOM 1506 O O . LYS A 1 182 ? -24.785 6.302 38.095 1.00 91.25 182 LYS A O 1
ATOM 1511 N N . ILE A 1 183 ? -22.723 6.911 37.430 1.00 89.00 183 ILE A N 1
ATOM 1512 C CA . ILE A 1 183 ? -22.709 8.208 38.129 1.00 89.00 183 ILE A CA 1
ATOM 1513 C C . ILE A 1 183 ? -23.875 9.094 37.657 1.00 89.00 183 ILE A C 1
ATOM 1515 O O . ILE A 1 183 ? -24.566 9.694 38.477 1.00 89.00 183 ILE A O 1
ATOM 1519 N N . LEU A 1 184 ? -24.141 9.134 36.346 1.00 86.81 184 LEU A N 1
ATOM 1520 C CA . LEU A 1 184 ? -25.251 9.904 35.771 1.00 86.81 184 LEU A CA 1
ATOM 1521 C C . LEU A 1 184 ? -26.635 9.387 36.211 1.00 86.81 184 LEU A C 1
ATOM 1523 O O . LEU A 1 184 ? -27.571 10.167 36.387 1.00 86.81 184 LEU A O 1
ATOM 1527 N N . LEU A 1 185 ? -26.793 8.072 36.361 1.00 84.12 185 LEU A N 1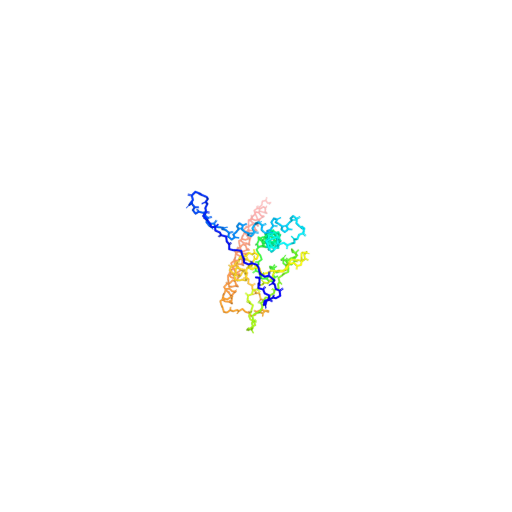
ATOM 1528 C CA . LEU A 1 185 ? -28.023 7.465 36.878 1.00 84.12 185 LEU A CA 1
ATOM 1529 C C . LEU A 1 185 ? -28.228 7.812 38.359 1.00 84.12 185 LEU A C 1
ATOM 1531 O O . LEU A 1 185 ? -29.328 8.205 38.753 1.00 84.12 185 LEU A O 1
ATOM 1535 N N . GLU A 1 186 ? -27.168 7.726 39.163 1.00 82.88 186 GLU A N 1
ATOM 1536 C CA . GLU A 1 186 ? -27.201 8.071 40.587 1.00 82.88 186 GLU A CA 1
ATOM 1537 C C . GLU A 1 186 ? -27.544 9.555 40.802 1.00 82.88 186 GLU A C 1
ATOM 1539 O O . GLU A 1 186 ? -28.414 9.862 41.623 1.00 82.88 186 GLU A O 1
ATOM 1544 N N . SER A 1 187 ? -26.975 10.471 40.007 1.00 76.88 187 SER A N 1
ATOM 1545 C CA . SER A 1 187 ? -27.293 11.906 40.082 1.00 76.88 187 SER A CA 1
ATOM 1546 C C . SER A 1 187 ? -28.735 12.227 39.673 1.00 76.88 187 SER A C 1
ATOM 1548 O O . SER A 1 187 ? -29.385 13.061 40.297 1.00 76.88 187 SER A O 1
ATOM 1550 N N . LYS A 1 188 ? -29.289 11.532 38.673 1.00 76.12 188 LYS A N 1
ATOM 1551 C CA . LYS A 1 188 ? -30.701 11.705 38.291 1.00 76.12 188 LYS A CA 1
ATOM 1552 C C . LYS A 1 188 ? -31.654 11.220 39.380 1.00 76.12 188 LYS A C 1
ATOM 1554 O O . LYS A 1 188 ? -32.657 11.872 39.651 1.00 76.12 188 LYS A O 1
ATOM 1559 N N . THR A 1 189 ? -31.341 10.098 40.036 1.00 73.12 189 THR A N 1
ATOM 1560 C CA . THR A 1 189 ? -32.200 9.573 41.112 1.00 73.12 189 THR A CA 1
ATOM 1561 C C . THR A 1 189 ? -32.226 10.463 42.354 1.00 73.12 189 THR A C 1
ATOM 1563 O O . THR A 1 189 ? -33.273 10.571 43.003 1.00 73.12 189 THR A O 1
ATOM 1566 N N . SER A 1 190 ? -31.113 11.119 42.695 1.00 67.12 190 SER A N 1
ATOM 1567 C CA . SER A 1 190 ? -31.064 12.066 43.813 1.00 67.12 190 SER A CA 1
ATOM 1568 C C . SER A 1 190 ? -31.846 13.349 43.512 1.00 67.12 190 SER A C 1
ATOM 1570 O O . SER A 1 190 ? -32.583 13.805 44.386 1.00 67.12 190 SER A O 1
ATOM 1572 N N . GLU A 1 191 ? -31.794 13.863 42.280 1.00 68.75 191 GLU A N 1
ATOM 1573 C CA . GLU A 1 191 ? -32.614 14.998 41.831 1.00 68.75 191 GLU A CA 1
ATOM 1574 C C . GLU A 1 191 ? -34.120 14.701 41.930 1.00 68.75 191 GLU A C 1
ATOM 1576 O O . GLU A 1 191 ? -34.849 15.470 42.558 1.00 68.75 191 GLU A O 1
ATOM 1581 N N . THR A 1 192 ? -34.594 13.551 41.434 1.00 68.00 192 THR A N 1
ATOM 1582 C CA . THR A 1 192 ? -36.018 13.164 41.560 1.00 68.00 192 THR A CA 1
ATOM 1583 C C . THR A 1 192 ? -36.483 13.049 43.012 1.00 68.00 192 THR A C 1
ATOM 1585 O O . THR A 1 192 ? -37.568 13.512 43.349 1.00 68.00 192 THR A O 1
ATOM 1588 N N . LYS A 1 193 ? -35.651 12.512 43.916 1.00 70.38 193 LYS A N 1
ATOM 1589 C CA . LYS A 1 193 ? -36.000 12.415 45.346 1.00 70.38 193 LYS A CA 1
ATOM 1590 C C . LYS A 1 193 ? -36.124 13.786 46.014 1.00 70.38 193 LYS A C 1
ATOM 1592 O O . LYS A 1 193 ? -36.899 13.934 46.959 1.00 70.38 193 LYS A O 1
ATOM 1597 N N . ILE A 1 194 ? -35.352 14.774 45.562 1.00 69.69 194 ILE A N 1
ATOM 1598 C CA . ILE A 1 194 ? -35.440 16.152 46.055 1.00 69.69 194 ILE A CA 1
ATOM 1599 C C . ILE A 1 194 ? -36.738 16.800 45.562 1.00 69.69 194 ILE A C 1
ATOM 1601 O O . ILE A 1 194 ? -37.447 17.394 46.374 1.00 69.69 194 ILE A O 1
ATOM 1605 N N . VAL A 1 195 ? -37.081 16.634 44.281 1.00 69.69 195 VAL A N 1
ATOM 1606 C CA . VAL A 1 195 ? -38.326 17.160 43.694 1.00 69.69 195 VAL A CA 1
ATOM 1607 C C . VAL A 1 195 ? -39.556 16.558 44.379 1.00 69.69 195 VAL A C 1
ATOM 1609 O O . VAL A 1 195 ? -40.375 17.311 44.903 1.00 69.69 195 VAL A O 1
ATOM 1612 N N . ASP A 1 196 ? -39.619 15.232 44.534 1.00 69.75 196 ASP A N 1
ATOM 1613 C CA . ASP A 1 196 ? -40.719 14.548 45.234 1.00 69.75 196 ASP A CA 1
ATOM 1614 C C . ASP A 1 196 ? -40.885 15.031 46.683 1.00 69.75 196 ASP A C 1
ATOM 1616 O O . ASP A 1 196 ? -41.995 15.133 47.213 1.00 69.75 196 ASP A O 1
ATOM 1620 N N . LYS A 1 197 ? -39.770 15.320 47.368 1.00 73.38 197 LYS A N 1
ATOM 1621 C CA . LYS A 1 197 ? -39.788 15.826 48.746 1.00 73.38 197 LYS A CA 1
ATOM 1622 C C . LYS A 1 197 ? -40.283 17.272 48.812 1.00 73.38 197 LYS A C 1
ATOM 1624 O O . LYS A 1 197 ? -40.949 17.635 49.782 1.00 73.38 197 LYS A O 1
ATOM 1629 N N . ILE A 1 198 ? -39.965 18.093 47.811 1.00 71.00 198 ILE A N 1
ATOM 1630 C CA . ILE A 1 198 ? -40.467 19.466 47.691 1.00 71.00 198 ILE A CA 1
ATOM 1631 C C . ILE A 1 198 ? -41.971 19.448 47.392 1.00 71.00 198 ILE A C 1
ATOM 1633 O O . ILE A 1 198 ? -42.721 20.143 48.077 1.00 71.00 198 ILE A O 1
ATOM 1637 N N . GLU A 1 199 ? -42.429 18.611 46.459 1.00 70.31 199 GLU A N 1
ATOM 1638 C CA . GLU A 1 199 ? -43.847 18.488 46.101 1.00 70.31 199 GLU A CA 1
ATOM 1639 C C . GLU A 1 199 ? -44.711 18.030 47.280 1.00 70.31 199 GLU A C 1
ATOM 1641 O O . GLU A 1 199 ? -45.713 18.676 47.593 1.00 70.31 199 GLU A O 1
ATOM 1646 N N . ARG A 1 200 ? -44.288 16.999 48.028 1.00 71.00 200 ARG A N 1
ATOM 1647 C CA . ARG A 1 200 ? -45.007 16.569 49.246 1.00 71.00 200 ARG A CA 1
ATOM 1648 C C . ARG A 1 200 ? -45.122 17.687 50.283 1.00 71.00 200 ARG A C 1
ATOM 1650 O O . ARG A 1 200 ? -46.180 17.867 50.879 1.00 71.00 200 ARG A O 1
ATOM 1657 N N . LYS A 1 201 ? -44.063 18.483 50.456 1.00 73.38 201 LYS A N 1
ATOM 1658 C CA . LYS A 1 201 ? -44.037 19.602 51.411 1.00 73.38 201 LYS A CA 1
ATOM 1659 C C . LYS A 1 201 ? -44.926 20.775 50.975 1.00 73.38 201 LYS A C 1
ATOM 1661 O O . LYS A 1 201 ? -45.419 21.517 51.826 1.00 73.38 201 LYS A O 1
ATOM 1666 N N . ILE A 1 202 ? -45.133 20.959 49.669 1.00 70.25 202 ILE A N 1
ATOM 1667 C CA . ILE A 1 202 ? -46.088 21.932 49.116 1.00 70.25 202 ILE A CA 1
ATOM 1668 C C . ILE A 1 202 ? -47.527 21.449 49.345 1.00 70.25 202 ILE A C 1
ATOM 1670 O O . ILE A 1 202 ? -48.360 22.231 49.806 1.00 70.25 202 ILE A O 1
ATOM 1674 N N . ILE A 1 203 ? -47.804 20.163 49.102 1.00 68.50 203 ILE A N 1
ATOM 1675 C CA . ILE A 1 203 ? -49.130 19.559 49.305 1.00 68.50 203 ILE A CA 1
ATOM 1676 C C . ILE A 1 203 ? -49.545 19.640 50.782 1.00 68.50 203 ILE A C 1
ATOM 1678 O O . ILE A 1 203 ? -50.615 20.174 51.070 1.00 68.50 203 ILE A O 1
ATOM 1682 N N . GLU A 1 204 ? -48.680 19.240 51.722 1.00 67.00 204 GLU A N 1
ATOM 1683 C CA . GLU A 1 204 ? -48.955 19.318 53.171 1.00 67.00 204 GLU A CA 1
ATOM 1684 C C . GLU A 1 204 ? -49.247 20.749 53.657 1.00 67.00 204 GLU A C 1
ATOM 1686 O O . GLU A 1 204 ? -50.102 20.967 54.517 1.00 67.00 204 GLU A O 1
ATOM 1691 N N . ARG A 1 205 ? -48.573 21.757 53.083 1.00 61.44 205 ARG A N 1
ATOM 1692 C CA . ARG A 1 205 ? -48.829 23.174 53.395 1.00 61.44 205 ARG A CA 1
ATOM 1693 C C . ARG A 1 205 ? -50.144 23.692 52.811 1.00 61.44 205 ARG A C 1
ATOM 1695 O O . ARG A 1 205 ? -50.710 24.634 53.361 1.00 61.44 205 ARG A O 1
ATOM 1702 N N . SER A 1 206 ? -50.625 23.106 51.715 1.00 59.56 206 SER A N 1
ATOM 1703 C CA . SER A 1 206 ? -51.899 23.478 51.087 1.00 59.56 206 SER A CA 1
ATOM 1704 C C . SER A 1 206 ? -53.115 22.872 51.799 1.00 59.56 206 SER A C 1
ATOM 1706 O O . SER A 1 206 ? -54.160 23.513 51.872 1.00 59.56 206 SER A O 1
ATOM 1708 N N . THR A 1 207 ? -52.969 21.685 52.401 1.00 59.16 207 THR A N 1
ATOM 1709 C CA . THR A 1 207 ? -54.039 20.988 53.135 1.00 59.16 207 THR A CA 1
ATOM 1710 C C . THR A 1 207 ? -54.329 21.576 54.518 1.00 59.16 207 THR A C 1
ATOM 1712 O O . THR A 1 207 ? -55.415 21.371 55.040 1.00 59.16 207 THR A O 1
ATOM 1715 N N . PHE A 1 208 ? -53.399 22.344 55.095 1.00 54.50 208 PHE A N 1
ATOM 1716 C CA . PHE A 1 208 ? -53.543 22.984 56.415 1.00 54.50 208 PHE A CA 1
ATOM 1717 C C . PHE A 1 208 ? -54.211 24.379 56.374 1.00 54.50 208 PHE A C 1
ATOM 1719 O O . PHE A 1 208 ? -54.275 25.058 57.394 1.00 54.50 208 PHE A O 1
ATOM 1726 N N . ARG A 1 209 ? -54.660 24.846 55.195 1.00 53.41 209 ARG A N 1
ATOM 1727 C CA . ARG A 1 209 ? -55.295 26.168 54.980 1.00 53.41 209 ARG A CA 1
ATOM 1728 C C . ARG A 1 209 ? -56.813 26.116 54.710 1.00 53.41 209 ARG A C 1
ATOM 1730 O O . ARG A 1 209 ? -57.365 27.107 54.237 1.00 53.41 209 ARG A O 1
ATOM 1737 N N . ARG A 1 210 ? -57.482 24.997 54.990 1.00 47.75 210 ARG A N 1
ATOM 1738 C CA . ARG A 1 210 ? -58.953 24.898 55.044 1.00 47.75 210 ARG A CA 1
ATOM 1739 C C . ARG A 1 210 ? -59.399 24.756 56.487 1.00 47.75 210 ARG A C 1
ATOM 1741 O O . ARG A 1 210 ? -60.462 25.327 56.796 1.00 47.75 210 ARG A O 1
#

Foldseek 3Di:
DDPPDPDDDDDDDDDQADPVRDGDDCVCVVVVVLVVVCVVCVVVVHDGPVNVVVVVVVVVVVVVVVVLVVLVVLVVQLVVLVVVPDQAPVSSQVSSVVVQKHWDFDADPVQAGQWTWIARNVVRDIDGLVVSPVCSTLQNCLVSLYAHPDPPGHHDPVSVVSRVVSVVVVVVVVVVVVVVVVVVVVVVVVVVVVVVVVVVVVVVVVVVPD

Sequence (210 aa):
MHTEKRHRHIHILLNRVDEKGKLLKDHHIGKKAQWAAHRVAEKNELVSAKQMRIDKIRASESFEFDSKNLRKEMFRKHLNVMATKPNTMEKYLSEMLKKEIKFIPTINKQGDLQGFRVRDMESQTEMKASDVHRNMGLKKLLDSGLFFQDDNFNLSNPMHELNQKS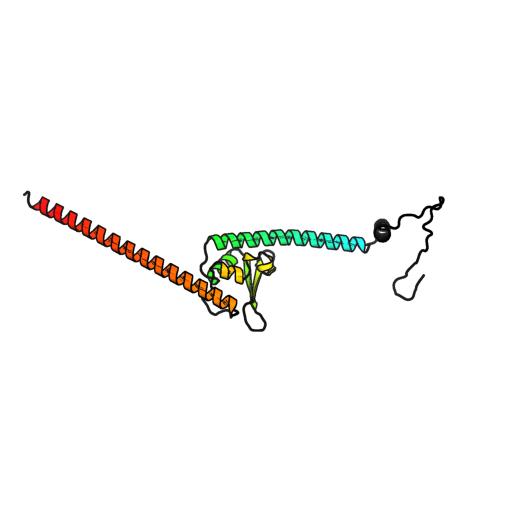IQNFKKELEMIALQNKILLESKTSETKIVDKIERKIIERSTFRR

Secondary structure (DSSP, 8-state):
-B-SSSS-B-------B-TTSPBPP-TTHHHHHHHHHHHHHHHTTPPPHHHHHHHHHHHHHHHHHHHHHHHHHHHHHHHHHHHT---BHHHHHHHHHHTTEEEEEEE-TTSBEEEEEEEETTT--EEEHHHH-GGGSHHHHHHTT-B-SSTTSB--HHHHHHHHHHHHHHHHHHHHHHHHHHHHHHHHHHHHHHHHHHHHHHHHHHHTT-

InterPro domains:
  IPR005094 MobA/VirD2-like, nuclease domain [PF03432] (2-46)

pLDDT: mean 85.29, std 10.25, range [47.75, 95.0]

Radius of gyration: 36.5 Å; chains: 1; bounding box: 103×47×100 Å